Protein AF-A0A914YIJ6-F1 (afdb_monomer)

Organism: NCBI:txid310955

pLDDT: mean 75.47, std 21.7, range [27.41, 96.5]

Structure (mmCIF, N/CA/C/O backbone):
data_AF-A0A914YIJ6-F1
#
_entry.id   AF-A0A914YIJ6-F1
#
loop_
_atom_site.group_PDB
_atom_site.id
_atom_site.type_symbol
_atom_site.label_atom_id
_atom_site.label_alt_id
_atom_site.label_comp_id
_atom_site.label_asym_id
_atom_sit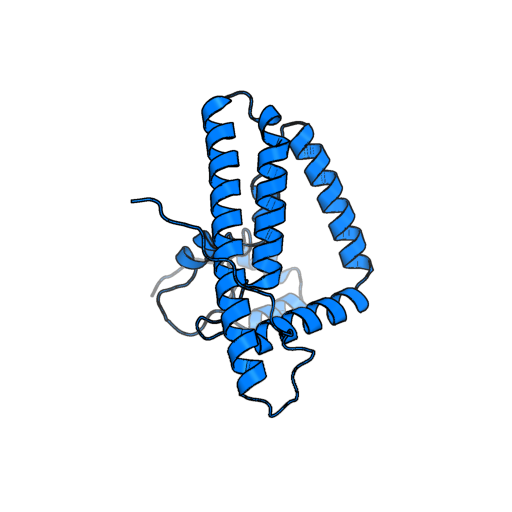e.label_entity_id
_atom_site.label_seq_id
_atom_site.pdbx_PDB_ins_code
_atom_site.Cartn_x
_atom_site.Cartn_y
_atom_site.Cartn_z
_atom_site.occupancy
_atom_site.B_iso_or_equiv
_atom_site.auth_seq_id
_atom_site.auth_comp_id
_atom_site.auth_asym_id
_atom_site.auth_atom_id
_atom_site.pdbx_PDB_model_num
ATOM 1 N N . MET A 1 1 ? -17.083 19.076 -25.280 1.00 79.69 1 MET A N 1
ATOM 2 C CA . MET A 1 1 ? -16.339 18.062 -26.063 1.00 79.69 1 MET A CA 1
ATOM 3 C C . MET A 1 1 ? -16.182 16.815 -25.207 1.00 79.69 1 MET A C 1
ATOM 5 O O . MET A 1 1 ? -15.961 16.987 -24.013 1.00 79.69 1 MET A O 1
ATOM 9 N N . PRO A 1 2 ? -16.332 15.601 -25.761 1.00 92.50 2 PRO A N 1
ATOM 10 C CA . PRO A 1 2 ? -16.087 14.372 -25.010 1.00 92.50 2 PRO A CA 1
ATOM 11 C C . PRO A 1 2 ? -14.588 14.207 -24.715 1.00 92.50 2 PRO A C 1
ATOM 13 O O . PRO A 1 2 ? -13.756 14.520 -25.565 1.00 92.50 2 PRO A O 1
ATOM 16 N N . TYR A 1 3 ? -14.254 13.714 -23.522 1.00 93.56 3 TYR A N 1
ATOM 17 C CA . TYR A 1 3 ? -12.902 13.299 -23.135 1.00 93.56 3 TYR A CA 1
ATOM 18 C C . TYR A 1 3 ? -12.900 11.793 -22.845 1.00 93.56 3 TYR A C 1
ATOM 20 O O . TYR A 1 3 ? -13.923 11.236 -22.448 1.00 93.56 3 TYR A O 1
ATOM 28 N N . TYR A 1 4 ? -11.762 11.130 -23.065 1.00 96.50 4 TYR A N 1
ATOM 29 C CA . TYR A 1 4 ? -11.619 9.680 -22.915 1.00 96.50 4 TYR A CA 1
ATOM 30 C C . TYR A 1 4 ? -10.521 9.336 -21.915 1.00 96.50 4 TYR A C 1
ATOM 32 O O . TYR A 1 4 ? -9.503 10.022 -21.835 1.00 96.50 4 TYR A O 1
ATOM 40 N N . GLN A 1 5 ? -10.709 8.230 -21.196 1.00 95.69 5 GLN A N 1
ATOM 41 C CA . GLN A 1 5 ? -9.694 7.702 -20.294 1.00 95.69 5 GLN A CA 1
ATOM 42 C C . GLN A 1 5 ? -8.534 7.090 -21.086 1.00 95.69 5 GLN A C 1
ATOM 44 O O . GLN A 1 5 ? -8.742 6.240 -21.958 1.00 95.69 5 GLN A O 1
ATOM 49 N N . ARG A 1 6 ? -7.302 7.484 -20.750 1.00 95.00 6 ARG A N 1
ATOM 50 C CA . ARG A 1 6 ? -6.089 6.897 -21.329 1.00 95.00 6 ARG A CA 1
ATOM 51 C C . ARG A 1 6 ? -5.950 5.437 -20.891 1.00 95.00 6 ARG A C 1
ATOM 53 O O . ARG A 1 6 ? -6.074 5.129 -19.710 1.00 95.00 6 ARG A O 1
ATOM 60 N N . ARG A 1 7 ? -5.657 4.548 -21.843 1.00 95.44 7 ARG A N 1
ATOM 61 C CA . ARG A 1 7 ? -5.354 3.132 -21.596 1.00 95.44 7 ARG A CA 1
ATOM 62 C C . ARG A 1 7 ? -3.880 2.886 -21.886 1.00 95.44 7 ARG A C 1
ATOM 64 O O . ARG A 1 7 ? -3.426 3.173 -22.990 1.00 95.44 7 ARG A O 1
ATOM 71 N N . LEU A 1 8 ? -3.150 2.401 -20.890 1.00 94.88 8 LEU A N 1
ATOM 72 C CA . LEU A 1 8 ? -1.743 2.028 -21.009 1.00 94.88 8 LEU A CA 1
ATOM 73 C C . LEU A 1 8 ? -1.645 0.503 -21.004 1.00 94.88 8 LEU A C 1
ATOM 75 O O . LEU A 1 8 ? -2.323 -0.159 -20.220 1.00 94.88 8 LEU A O 1
ATOM 79 N N . THR A 1 9 ? -0.843 -0.049 -21.907 1.00 95.12 9 THR A N 1
ATOM 80 C CA . THR A 1 9 ? -0.527 -1.479 -21.926 1.00 95.12 9 THR A CA 1
ATOM 81 C C . THR A 1 9 ? 0.528 -1.797 -20.873 1.00 95.12 9 THR A C 1
ATOM 83 O O . THR A 1 9 ? 1.290 -0.920 -20.472 1.00 95.12 9 THR A O 1
ATOM 86 N N . ARG A 1 10 ? 0.569 -3.054 -20.425 1.00 94.81 10 ARG A N 1
ATOM 87 C CA . ARG A 1 10 ? 1.607 -3.529 -19.507 1.00 94.81 10 ARG A CA 1
ATOM 88 C C . ARG A 1 10 ? 2.948 -3.652 -20.237 1.00 94.81 10 ARG A C 1
ATOM 90 O O . ARG A 1 10 ? 2.980 -4.055 -21.399 1.00 94.81 10 ARG A O 1
ATOM 97 N N . VAL A 1 11 ? 4.011 -3.292 -19.536 1.00 94.94 11 VAL A N 1
ATOM 98 C CA . VAL A 1 11 ? 5.426 -3.411 -19.907 1.00 94.94 11 VAL A CA 1
ATOM 99 C C . VAL A 1 11 ? 6.001 -4.627 -19.159 1.00 94.94 11 VAL A C 1
ATOM 101 O O . VAL A 1 11 ? 5.438 -5.014 -18.129 1.00 94.94 11 VAL A O 1
ATOM 104 N N . PRO A 1 12 ? 7.071 -5.278 -19.656 1.00 94.31 12 PRO A N 1
ATOM 105 C CA . PRO A 1 12 ? 7.821 -6.253 -18.864 1.00 94.31 12 PRO A CA 1
ATOM 106 C C . PRO A 1 12 ? 8.241 -5.695 -17.495 1.00 94.31 12 PRO A C 1
ATOM 108 O O . PRO A 1 12 ? 8.612 -4.529 -17.353 1.00 94.31 12 PRO A O 1
ATOM 111 N N . GLU A 1 13 ? 8.185 -6.552 -16.480 1.00 92.69 13 GLU A N 1
ATOM 112 C CA . GLU A 1 13 ? 8.603 -6.216 -15.122 1.00 92.69 13 GLU A CA 1
ATOM 113 C C . GLU A 1 13 ? 10.134 -6.258 -14.964 1.00 92.69 13 GLU A C 1
ATOM 115 O O . GLU A 1 13 ? 10.886 -6.735 -15.818 1.00 92.69 13 GLU A O 1
ATOM 120 N N . ILE A 1 14 ? 10.610 -5.746 -13.827 1.00 94.00 14 ILE A N 1
ATOM 121 C CA . ILE A 1 14 ? 12.038 -5.586 -13.526 1.00 94.00 14 ILE A CA 1
ATOM 122 C C . ILE A 1 14 ? 12.823 -6.905 -13.480 1.00 94.00 14 ILE A C 1
ATOM 124 O O . ILE A 1 14 ? 14.038 -6.913 -13.673 1.00 94.00 14 ILE A O 1
ATOM 128 N N . ASP A 1 15 ? 12.144 -8.012 -13.197 1.00 92.69 15 ASP A N 1
ATOM 129 C CA . ASP A 1 15 ? 12.704 -9.357 -13.109 1.00 92.69 15 ASP A CA 1
ATOM 130 C C . ASP A 1 15 ? 13.004 -9.968 -14.487 1.00 92.69 15 ASP A C 1
ATOM 132 O O . ASP A 1 15 ? 13.883 -10.822 -14.598 1.00 92.69 15 ASP A O 1
ATOM 136 N N . GLN A 1 16 ? 12.309 -9.506 -15.527 1.00 93.88 16 GLN A N 1
ATOM 137 C CA . GLN A 1 16 ? 12.478 -9.939 -16.916 1.00 93.88 16 GLN A CA 1
ATOM 138 C C . GLN A 1 16 ? 13.515 -9.094 -17.668 1.00 93.88 16 GLN A C 1
ATOM 140 O O . GLN A 1 16 ? 14.060 -9.544 -18.677 1.00 93.88 16 GLN A O 1
ATOM 145 N N . CYS A 1 17 ? 13.808 -7.885 -17.184 1.00 94.00 17 CYS A N 1
ATOM 146 C CA . CYS A 1 17 ? 14.788 -6.995 -17.799 1.00 94.00 17 CYS A CA 1
ATOM 147 C C . CYS A 1 17 ? 16.231 -7.510 -17.650 1.00 94.00 17 CYS A C 1
ATOM 149 O O . CYS A 1 17 ? 16.658 -7.971 -16.588 1.00 94.00 17 CYS A O 1
ATOM 151 N N . GLY A 1 18 ? 17.036 -7.348 -18.705 1.00 93.19 18 GLY A N 1
ATOM 152 C CA . GLY A 1 18 ? 18.476 -7.608 -18.649 1.00 93.19 18 GLY A CA 1
ATOM 153 C C . GLY A 1 18 ? 19.222 -6.564 -17.808 1.00 93.19 18 GLY A C 1
ATOM 154 O O . GLY A 1 18 ? 18.893 -5.386 -17.872 1.00 93.19 18 GLY A O 1
ATOM 155 N N . VAL A 1 19 ? 20.277 -6.979 -17.087 1.00 90.75 19 VAL A N 1
ATOM 156 C CA . VAL A 1 19 ? 21.037 -6.160 -16.100 1.00 90.75 19 VAL A CA 1
ATOM 157 C C . VAL A 1 19 ? 21.480 -4.781 -16.618 1.00 90.75 19 VAL A C 1
ATOM 159 O O . VAL A 1 19 ? 21.554 -3.816 -15.855 1.00 90.75 19 VAL A O 1
ATOM 162 N N . ASN A 1 20 ? 21.753 -4.680 -17.921 1.00 91.94 20 ASN A N 1
ATOM 163 C CA . ASN A 1 20 ? 22.282 -3.477 -18.568 1.00 91.94 20 ASN A CA 1
ATOM 164 C C . ASN A 1 20 ? 21.281 -2.790 -19.519 1.00 91.94 20 ASN A C 1
ATOM 166 O O . ASN A 1 20 ? 21.642 -1.803 -20.158 1.00 91.94 20 ASN A O 1
ATOM 170 N N . ASP A 1 21 ? 20.048 -3.290 -19.641 1.00 95.25 21 ASP A N 1
ATOM 171 C CA . ASP A 1 21 ? 19.048 -2.740 -20.561 1.00 95.25 21 ASP A CA 1
ATOM 172 C C . ASP A 1 21 ? 18.322 -1.532 -19.952 1.00 95.25 21 ASP A C 1
ATOM 174 O O . ASP A 1 21 ? 17.289 -1.653 -19.293 1.00 95.25 21 ASP A O 1
ATOM 178 N N . GLN A 1 22 ? 18.882 -0.342 -20.174 1.00 93.38 22 GLN A N 1
ATOM 179 C CA . GLN A 1 22 ? 18.343 0.914 -19.644 1.00 93.38 22 GLN A CA 1
ATOM 180 C C . GLN A 1 22 ? 16.938 1.250 -20.158 1.00 93.38 22 GLN A C 1
ATOM 182 O O . GLN A 1 22 ? 16.187 1.898 -19.430 1.00 93.38 22 GLN A O 1
ATOM 187 N N . ALA A 1 23 ? 16.568 0.812 -21.365 1.00 95.06 23 ALA A N 1
ATOM 188 C CA . ALA A 1 23 ? 15.242 1.081 -21.913 1.00 95.06 23 ALA A CA 1
ATOM 189 C C . ALA A 1 23 ? 14.179 0.282 -21.149 1.00 95.06 23 ALA A C 1
ATOM 191 O O . ALA A 1 23 ? 13.230 0.870 -20.632 1.00 95.06 23 ALA A O 1
ATOM 192 N N . CYS A 1 24 ? 14.408 -1.023 -20.966 1.00 94.94 24 CYS A N 1
ATOM 193 C CA . CYS A 1 24 ? 13.533 -1.878 -20.158 1.00 94.94 24 CYS A CA 1
ATOM 194 C C . CYS A 1 24 ? 13.415 -1.353 -18.719 1.00 94.94 24 CYS A C 1
ATOM 196 O O . CYS A 1 24 ? 12.317 -1.261 -18.170 1.00 94.94 24 CYS A O 1
ATOM 198 N N . TYR A 1 25 ? 14.533 -0.915 -18.123 1.00 95.12 25 TYR A N 1
ATOM 199 C CA . TYR A 1 25 ? 14.520 -0.315 -16.787 1.00 95.12 25 TYR A CA 1
ATOM 200 C C . TYR A 1 25 ? 13.672 0.945 -16.692 1.00 95.12 25 TYR A C 1
ATOM 202 O O . TYR A 1 25 ? 12.948 1.116 -15.712 1.00 95.12 25 TYR A O 1
ATOM 210 N N . PHE A 1 26 ? 13.782 1.831 -17.677 1.00 95.12 26 PHE A N 1
ATOM 211 C CA . PHE A 1 26 ? 13.033 3.077 -17.690 1.00 95.12 26 PHE A CA 1
ATOM 212 C C . PHE A 1 26 ? 11.528 2.814 -17.789 1.00 95.12 26 PHE A C 1
ATOM 214 O O . PHE A 1 26 ? 10.763 3.328 -16.975 1.00 95.12 26 PHE A O 1
ATOM 221 N N . GLU A 1 27 ? 11.105 1.963 -18.724 1.00 95.75 27 GLU A N 1
ATOM 222 C CA . GLU A 1 27 ? 9.688 1.647 -18.916 1.00 95.75 27 GLU A CA 1
ATOM 223 C C . GLU A 1 27 ? 9.088 0.932 -17.693 1.00 95.75 27 GLU A C 1
ATOM 225 O O . GLU A 1 27 ? 7.994 1.288 -17.248 1.00 95.75 27 GLU A O 1
ATOM 230 N N . ALA A 1 28 ? 9.826 -0.009 -17.091 1.00 96.31 28 ALA A N 1
ATOM 231 C CA . ALA A 1 28 ? 9.411 -0.678 -15.860 1.00 96.31 28 ALA A CA 1
ATOM 232 C C . ALA A 1 28 ? 9.276 0.311 -14.686 1.00 96.31 28 ALA A C 1
ATOM 234 O O . ALA A 1 28 ? 8.339 0.202 -13.892 1.00 96.31 28 ALA A O 1
ATOM 235 N N . ASN A 1 29 ? 10.175 1.300 -14.583 1.00 94.38 29 ASN A N 1
ATOM 236 C CA . ASN A 1 29 ? 10.101 2.333 -13.545 1.00 94.38 29 ASN A CA 1
ATOM 237 C C . ASN A 1 29 ? 8.902 3.257 -13.722 1.00 94.38 29 ASN A C 1
ATOM 239 O O . ASN A 1 29 ? 8.203 3.555 -12.753 1.00 94.38 29 ASN A O 1
ATOM 243 N N . GLU A 1 30 ? 8.604 3.657 -14.953 1.00 94.75 30 GLU A N 1
ATOM 244 C CA . GLU A 1 30 ? 7.416 4.457 -15.237 1.00 94.75 30 GLU A CA 1
ATOM 245 C C . GLU A 1 30 ? 6.125 3.681 -14.953 1.00 94.75 30 GLU A C 1
ATOM 247 O O . GLU A 1 30 ? 5.206 4.228 -14.338 1.00 94.75 30 GLU A O 1
ATOM 252 N N . GLN A 1 31 ? 6.063 2.390 -15.298 1.00 95.56 31 GLN A N 1
ATOM 253 C CA . GLN A 1 31 ? 4.918 1.560 -14.930 1.00 95.56 31 GLN A CA 1
ATOM 254 C C . GLN A 1 31 ? 4.761 1.460 -13.405 1.00 95.56 31 GLN A C 1
ATOM 256 O O . GLN A 1 31 ? 3.662 1.670 -12.895 1.00 95.56 31 GLN A O 1
ATOM 261 N N . TYR A 1 32 ? 5.844 1.205 -12.672 1.00 92.75 32 TYR A N 1
ATOM 262 C CA . TYR A 1 32 ? 5.827 1.152 -11.208 1.00 92.75 32 TYR A CA 1
ATOM 263 C C . TYR A 1 32 ? 5.332 2.462 -10.577 1.00 92.75 32 TYR A C 1
ATOM 265 O O . TYR A 1 32 ? 4.513 2.432 -9.658 1.00 92.75 32 TYR A O 1
ATOM 273 N N . ARG A 1 33 ? 5.778 3.621 -11.080 1.00 91.94 33 ARG A N 1
ATOM 274 C CA . ARG A 1 33 ? 5.319 4.936 -10.597 1.00 91.94 33 ARG A CA 1
ATOM 275 C C . ARG A 1 33 ? 3.816 5.107 -10.784 1.00 91.94 33 ARG A C 1
ATOM 277 O O . ARG A 1 33 ? 3.135 5.578 -9.873 1.00 91.94 33 ARG A O 1
ATOM 284 N N . LEU A 1 34 ? 3.296 4.702 -11.940 1.00 93.69 34 LEU A N 1
ATOM 285 C CA . LEU A 1 34 ? 1.865 4.748 -12.230 1.00 93.69 34 LEU A CA 1
ATOM 286 C C . LEU A 1 34 ? 1.073 3.778 -11.351 1.00 93.69 34 LEU A C 1
ATOM 288 O O . LEU A 1 34 ? 0.058 4.176 -10.786 1.00 93.69 34 LEU A O 1
ATOM 292 N N . ASP A 1 35 ? 1.545 2.544 -11.186 1.00 93.94 35 ASP A N 1
ATOM 293 C CA . ASP A 1 35 ? 0.885 1.543 -10.345 1.00 93.94 35 ASP A CA 1
ATOM 294 C C . ASP A 1 35 ? 0.868 1.982 -8.868 1.00 93.94 35 ASP A C 1
ATOM 296 O O . ASP A 1 35 ? -0.164 1.874 -8.209 1.00 93.94 35 ASP A O 1
ATOM 300 N N . LYS A 1 36 ? 1.946 2.602 -8.368 1.00 90.81 36 LYS A N 1
ATOM 301 C CA . LYS A 1 36 ? 1.991 3.196 -7.020 1.00 90.81 36 LYS A CA 1
ATOM 302 C C . LYS A 1 36 ? 0.968 4.323 -6.843 1.00 90.81 36 LYS A C 1
ATOM 304 O O . LYS A 1 36 ? 0.323 4.408 -5.798 1.00 90.81 36 LYS A O 1
ATOM 309 N N . LEU A 1 37 ? 0.802 5.185 -7.850 1.00 90.81 37 LEU A N 1
ATOM 310 C CA . LEU A 1 37 ? -0.222 6.237 -7.836 1.00 90.81 37 LEU A CA 1
ATOM 311 C C . LEU A 1 37 ? -1.636 5.646 -7.844 1.00 90.81 37 LEU A C 1
ATOM 313 O O . LEU A 1 37 ? -2.504 6.118 -7.111 1.00 90.81 37 LEU A O 1
ATOM 317 N N . VAL A 1 38 ? -1.873 4.606 -8.643 1.00 94.88 38 VAL A N 1
ATOM 318 C CA . VAL A 1 38 ? -3.165 3.909 -8.687 1.00 94.88 38 VAL A CA 1
ATOM 319 C C . VAL A 1 38 ? -3.472 3.258 -7.339 1.00 94.88 38 VAL A C 1
ATOM 321 O O . VAL A 1 38 ? -4.558 3.483 -6.810 1.00 94.88 38 VAL A O 1
ATOM 324 N N . ASP A 1 39 ? -2.516 2.541 -6.744 1.00 93.06 39 ASP A N 1
ATOM 325 C CA . ASP A 1 39 ? -2.660 1.917 -5.422 1.00 93.06 39 ASP A CA 1
ATOM 326 C C . ASP A 1 39 ? -3.000 2.963 -4.342 1.00 93.06 39 ASP A C 1
ATOM 328 O O . ASP A 1 39 ? -3.881 2.740 -3.511 1.00 93.06 39 ASP A O 1
ATOM 332 N N . TYR A 1 40 ? -2.375 4.144 -4.389 1.00 89.19 40 TYR A N 1
ATOM 333 C CA . TYR A 1 40 ? -2.709 5.254 -3.492 1.00 89.19 40 TYR A CA 1
ATOM 334 C C . TYR A 1 40 ? -4.163 5.734 -3.656 1.00 89.19 40 TYR A C 1
ATOM 336 O O . TYR A 1 40 ? -4.866 5.967 -2.671 1.00 89.19 40 TYR A O 1
ATOM 344 N N . HIS A 1 41 ? -4.660 5.848 -4.890 1.00 94.19 41 HIS A N 1
ATOM 345 C CA . HIS A 1 41 ? -6.054 6.226 -5.135 1.00 94.19 41 HIS A CA 1
ATOM 346 C C . HIS A 1 41 ? -7.056 5.129 -4.749 1.00 94.19 41 HIS A C 1
ATOM 348 O O . HIS A 1 41 ? -8.170 5.448 -4.317 1.00 94.19 41 HIS A O 1
ATOM 354 N N . VAL A 1 42 ? -6.671 3.855 -4.853 1.00 93.56 42 VAL A N 1
ATOM 355 C CA . VAL A 1 42 ? -7.462 2.732 -4.331 1.00 93.56 42 VAL A CA 1
ATOM 356 C C . VAL A 1 42 ? -7.611 2.862 -2.816 1.00 93.56 42 VAL A C 1
ATOM 358 O O . VAL A 1 42 ? -8.739 2.824 -2.325 1.00 93.56 42 VAL A O 1
ATOM 361 N N . LEU A 1 43 ? -6.519 3.123 -2.089 1.00 87.50 43 LEU A N 1
ATOM 362 C CA . LEU A 1 43 ? -6.572 3.363 -0.643 1.00 87.50 43 LEU A CA 1
ATOM 363 C C . LEU A 1 43 ? -7.472 4.537 -0.274 1.00 87.50 43 LEU A C 1
ATOM 365 O O . LEU A 1 43 ? -8.325 4.400 0.597 1.00 87.50 43 LEU A O 1
ATOM 369 N N . ASN A 1 44 ? -7.330 5.675 -0.958 1.00 87.94 44 ASN A N 1
ATOM 370 C CA . ASN A 1 44 ? -8.183 6.835 -0.699 1.00 87.94 44 ASN A CA 1
ATOM 371 C C . ASN A 1 44 ? -9.666 6.502 -0.914 1.00 87.94 44 ASN A C 1
ATOM 373 O O . ASN A 1 44 ? -10.510 6.911 -0.123 1.00 87.94 44 ASN A O 1
ATOM 377 N N . THR A 1 45 ? -9.985 5.707 -1.938 1.00 95.12 45 THR A N 1
ATOM 378 C CA . THR A 1 45 ? -11.363 5.270 -2.195 1.00 95.12 45 THR A CA 1
ATOM 379 C C . THR A 1 45 ? -11.895 4.378 -1.070 1.00 95.12 45 THR A C 1
ATOM 381 O O . THR A 1 45 ? -13.047 4.528 -0.665 1.00 95.12 45 THR A O 1
ATOM 384 N N . LEU A 1 46 ? -11.083 3.451 -0.552 1.00 90.75 46 LEU A N 1
ATOM 385 C CA . LEU A 1 46 ? -11.464 2.583 0.569 1.00 90.75 46 LEU A CA 1
ATOM 386 C C . LEU A 1 46 ? -11.616 3.370 1.873 1.00 90.75 46 LEU A C 1
ATOM 388 O O . LEU A 1 46 ? -12.592 3.172 2.592 1.00 90.75 46 LEU A O 1
ATOM 392 N N . ARG A 1 47 ? -10.726 4.331 2.122 1.00 87.56 47 ARG A N 1
ATOM 393 C CA . ARG A 1 47 ? -10.825 5.261 3.248 1.00 87.56 47 ARG A CA 1
ATOM 394 C C . ARG A 1 47 ? -12.104 6.094 3.194 1.00 87.56 47 ARG A C 1
ATOM 396 O O . ARG A 1 47 ? -12.818 6.187 4.183 1.00 87.56 47 ARG A O 1
ATOM 403 N N . GLU A 1 48 ? -12.458 6.645 2.035 1.00 90.88 48 GLU A N 1
ATOM 404 C CA . GLU A 1 48 ? -13.729 7.362 1.892 1.00 90.88 48 GLU A CA 1
ATOM 405 C C . GLU A 1 48 ? -14.938 6.452 2.152 1.00 90.88 48 GLU A C 1
ATOM 407 O O . GLU A 1 48 ? -15.947 6.898 2.699 1.00 90.88 48 GLU A O 1
ATOM 412 N N . ARG A 1 49 ? -14.871 5.174 1.760 1.00 92.06 49 ARG A N 1
ATOM 413 C CA . ARG A 1 49 ? -15.944 4.205 2.025 1.00 92.06 49 ARG A CA 1
ATOM 414 C C . ARG A 1 49 ? -16.084 3.912 3.515 1.00 92.06 49 ARG A C 1
ATOM 416 O O . ARG A 1 49 ? -17.213 3.921 4.010 1.00 92.06 49 ARG A O 1
ATOM 423 N N . SER A 1 50 ? -14.976 3.687 4.219 1.00 88.19 50 SER A N 1
ATOM 424 C CA . SER A 1 50 ? -14.997 3.437 5.661 1.00 88.19 50 SER A CA 1
ATOM 425 C C . SER A 1 50 ? -15.482 4.670 6.431 1.00 88.19 50 SER A C 1
ATOM 427 O O . SER A 1 50 ? -16.403 4.559 7.240 1.00 88.19 50 SER A O 1
ATOM 429 N N . GLU A 1 51 ? -14.987 5.865 6.093 1.00 87.56 51 GLU A N 1
ATOM 430 C CA . GLU A 1 51 ? -15.424 7.138 6.683 1.00 87.56 51 GLU A CA 1
ATOM 431 C C . GLU A 1 51 ? -16.927 7.385 6.464 1.00 87.56 51 GLU A C 1
ATOM 433 O O . GLU A 1 51 ? -17.650 7.704 7.413 1.00 87.56 51 GLU A O 1
ATOM 438 N N . ARG A 1 52 ? -17.440 7.167 5.243 1.00 93.62 52 ARG A N 1
ATOM 439 C CA . ARG A 1 52 ? -18.882 7.287 4.945 1.00 93.62 52 ARG A CA 1
ATOM 440 C C . ARG A 1 52 ? -19.717 6.284 5.736 1.00 93.62 52 ARG A C 1
ATOM 442 O O . ARG A 1 52 ? -20.798 6.639 6.206 1.00 93.62 52 ARG A O 1
ATOM 449 N N . CYS A 1 53 ? -19.234 5.053 5.897 1.00 89.00 53 CYS A N 1
ATOM 450 C CA . CYS A 1 53 ? -19.930 4.035 6.679 1.00 89.00 53 CYS A CA 1
ATOM 451 C C . CYS A 1 53 ? -20.044 4.450 8.152 1.00 89.00 53 CYS A C 1
ATOM 453 O O . CYS A 1 53 ? -21.143 4.445 8.716 1.00 89.00 53 CYS A O 1
ATOM 455 N N . ILE A 1 54 ? -18.929 4.888 8.748 1.00 86.38 54 ILE A N 1
ATOM 456 C CA . ILE A 1 54 ? -18.871 5.379 10.132 1.00 86.38 54 ILE A CA 1
ATOM 457 C C . ILE A 1 54 ? -19.820 6.568 10.311 1.00 86.38 54 ILE A C 1
ATOM 459 O O . ILE A 1 54 ? -20.615 6.594 11.253 1.00 86.38 54 ILE A O 1
ATOM 463 N N . GLN A 1 55 ? -19.795 7.527 9.383 1.00 88.69 55 GLN A N 1
ATOM 464 C CA . GLN A 1 55 ? -20.640 8.717 9.446 1.00 88.69 55 GLN A CA 1
ATOM 465 C C . GLN A 1 55 ? -22.137 8.391 9.348 1.00 88.69 55 GLN A C 1
ATOM 467 O O . GLN A 1 55 ? -22.943 9.034 10.022 1.00 88.69 55 GLN A O 1
ATOM 472 N N . TYR A 1 56 ? -22.514 7.409 8.524 1.00 93.50 56 TYR A N 1
ATOM 473 C CA . TYR A 1 56 ? -23.908 7.007 8.339 1.00 93.50 56 TYR A CA 1
ATOM 474 C C . TYR A 1 56 ? -24.449 6.203 9.528 1.00 93.50 56 TYR A C 1
ATOM 476 O O . TYR A 1 56 ? -25.589 6.407 9.947 1.00 93.50 56 TYR A O 1
ATOM 484 N N . HIS A 1 57 ? -23.647 5.293 10.088 1.00 86.12 57 HIS A N 1
ATOM 485 C CA . HIS A 1 57 ? -24.104 4.383 11.138 1.00 86.12 57 HIS A CA 1
ATOM 486 C C . HIS A 1 57 ? -23.878 4.881 12.571 1.00 86.12 57 HIS A C 1
ATOM 488 O O . HIS A 1 57 ? -24.610 4.423 13.450 1.00 86.12 57 HIS A O 1
ATOM 494 N N . GLN A 1 58 ? -22.938 5.808 12.799 1.00 79.69 58 GLN A N 1
ATOM 495 C CA . GLN A 1 58 ? -22.593 6.474 14.070 1.00 79.69 58 GLN A CA 1
ATOM 496 C C . GLN A 1 58 ? -22.511 5.544 15.292 1.00 79.69 58 GLN A C 1
ATOM 498 O O . GLN A 1 58 ? -21.427 5.149 15.700 1.00 79.69 58 GLN A O 1
ATOM 503 N N . LEU A 1 59 ? -23.658 5.197 15.882 1.00 77.56 59 LEU A N 1
ATOM 504 C CA . LEU A 1 59 ? -23.781 4.342 17.065 1.00 77.56 59 LEU A CA 1
ATOM 505 C C . LEU A 1 59 ? -23.693 2.839 16.740 1.00 77.56 59 LEU A C 1
ATOM 507 O O . LEU A 1 59 ? -23.331 2.046 17.601 1.00 77.56 59 LEU A O 1
ATOM 511 N N . ASN A 1 60 ? -24.021 2.431 15.510 1.00 83.19 60 ASN A N 1
ATOM 512 C CA . ASN A 1 60 ? -24.082 1.026 15.087 1.00 83.19 60 ASN A CA 1
ATOM 513 C C . ASN A 1 60 ? -22.887 0.642 14.204 1.00 83.19 60 ASN A C 1
ATOM 515 O O . ASN A 1 60 ? -23.064 0.228 13.056 1.00 83.19 60 ASN A O 1
ATOM 519 N N . LEU A 1 61 ? -21.671 0.787 14.735 1.00 78.00 61 LEU A N 1
ATOM 520 C CA . LEU A 1 61 ? -20.437 0.590 13.968 1.00 78.00 61 LEU A CA 1
ATOM 521 C C . LEU A 1 61 ? -20.254 -0.844 13.459 1.00 78.00 61 LEU A C 1
ATOM 523 O O . LEU A 1 61 ? -19.639 -1.014 12.418 1.00 78.00 61 LEU A O 1
ATOM 527 N N . PHE A 1 62 ? -20.838 -1.860 14.107 1.00 82.31 62 PHE A N 1
ATOM 528 C CA . PHE A 1 62 ? -20.717 -3.273 13.699 1.00 82.31 62 PHE A CA 1
ATOM 529 C C . PHE A 1 62 ? -21.100 -3.528 12.229 1.00 82.31 62 PHE A C 1
ATOM 531 O O . PHE A 1 62 ? -20.603 -4.457 11.602 1.00 82.31 62 PHE A O 1
ATOM 538 N N . LYS A 1 63 ? -21.961 -2.680 11.651 1.00 86.69 63 LYS A N 1
ATOM 539 C CA . LYS A 1 63 ? -22.354 -2.748 10.235 1.00 86.69 63 LYS A CA 1
ATOM 540 C C . LYS A 1 63 ? -21.226 -2.362 9.274 1.00 86.69 63 LYS A C 1
ATOM 542 O O . LYS A 1 63 ? -21.298 -2.702 8.102 1.00 86.69 63 LYS A O 1
ATOM 547 N N . CYS A 1 64 ? -20.204 -1.667 9.767 1.00 87.06 64 CYS A N 1
ATOM 548 C CA . CYS A 1 64 ? -19.039 -1.218 9.012 1.00 87.06 64 CYS A CA 1
ATOM 549 C C . CYS A 1 64 ? -17.853 -2.182 9.075 1.00 87.06 64 CYS A C 1
ATOM 551 O O . CYS A 1 64 ? -16.790 -1.823 8.582 1.00 87.06 64 CYS A O 1
ATOM 553 N N . ALA A 1 65 ? -18.017 -3.377 9.652 1.00 88.00 65 ALA A N 1
ATOM 554 C CA . ALA A 1 65 ? -16.939 -4.357 9.778 1.00 88.00 65 ALA A CA 1
ATOM 555 C C . ALA A 1 65 ? -16.252 -4.643 8.430 1.00 88.00 65 ALA A C 1
ATOM 557 O O . ALA A 1 65 ? -15.050 -4.456 8.319 1.00 88.00 65 ALA A O 1
ATOM 558 N N . GLU A 1 66 ? -17.017 -4.960 7.382 1.00 89.75 66 GLU A N 1
ATOM 559 C CA . GLU A 1 66 ? -16.480 -5.254 6.042 1.00 89.75 66 GLU A CA 1
ATOM 560 C C . GLU A 1 66 ? -15.691 -4.074 5.448 1.00 89.75 66 GLU A C 1
ATOM 562 O O . GLU A 1 66 ? -14.574 -4.240 4.971 1.00 89.75 66 GLU A O 1
ATOM 567 N N . ALA A 1 67 ? -16.231 -2.855 5.546 1.00 89.69 67 ALA A N 1
ATOM 568 C CA . ALA A 1 67 ? -15.557 -1.662 5.031 1.00 89.69 67 ALA A CA 1
ATOM 569 C C . ALA A 1 67 ? -14.260 -1.336 5.793 1.00 89.69 67 ALA A C 1
ATOM 571 O O . ALA A 1 67 ? -13.345 -0.746 5.218 1.00 89.69 67 ALA A O 1
ATOM 572 N N . MET A 1 68 ? -14.191 -1.684 7.080 1.00 86.81 68 MET A N 1
ATOM 573 C CA . MET A 1 68 ? -12.977 -1.548 7.883 1.00 86.81 68 MET A CA 1
ATOM 574 C C . MET A 1 68 ? -11.963 -2.641 7.541 1.00 86.81 68 MET A C 1
ATOM 576 O O . MET A 1 68 ? -10.798 -2.317 7.339 1.00 86.81 68 MET A O 1
ATOM 580 N N . GLU A 1 69 ? -12.400 -3.893 7.388 1.00 88.25 69 GLU A N 1
ATOM 581 C CA . GLU A 1 69 ? -11.545 -5.013 6.969 1.00 88.2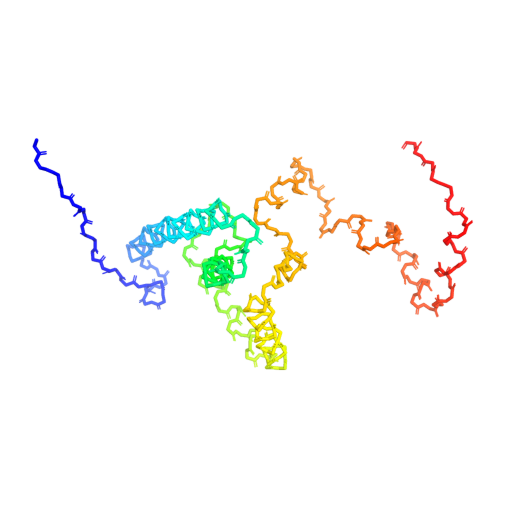5 69 GLU A CA 1
ATOM 582 C C . GLU A 1 69 ? -10.865 -4.737 5.622 1.00 88.25 69 GLU A C 1
ATOM 584 O O . GLU A 1 69 ? -9.644 -4.864 5.515 1.00 88.25 69 GLU A O 1
ATOM 589 N N . ASP A 1 70 ? -11.632 -4.298 4.617 1.00 90.31 70 ASP A N 1
ATOM 590 C CA . ASP A 1 70 ? -11.113 -3.949 3.288 1.00 90.31 70 ASP A CA 1
ATOM 591 C C . ASP A 1 70 ? -10.039 -2.856 3.363 1.00 90.31 70 ASP A C 1
ATOM 593 O O . ASP A 1 70 ? -9.025 -2.896 2.661 1.00 90.31 70 ASP A O 1
ATOM 597 N N . MET A 1 71 ? -10.283 -1.849 4.202 1.00 87.44 71 MET A N 1
ATOM 598 C CA . MET A 1 71 ? -9.405 -0.698 4.368 1.00 87.44 71 MET A CA 1
ATOM 599 C C . MET A 1 71 ? -8.093 -1.112 5.046 1.00 87.44 71 MET A C 1
ATOM 601 O O . MET A 1 71 ? -7.019 -0.837 4.511 1.00 87.44 71 MET A O 1
ATOM 605 N N . GLU A 1 72 ? -8.175 -1.869 6.137 1.00 84.00 72 GLU A N 1
ATOM 606 C CA . GLU A 1 72 ? -7.014 -2.373 6.874 1.00 84.00 72 GLU A CA 1
ATOM 607 C C . GLU A 1 72 ? -6.156 -3.337 6.042 1.00 84.00 72 GLU A C 1
ATOM 609 O O . GLU A 1 72 ? -4.924 -3.245 6.038 1.00 84.00 72 GLU A O 1
ATOM 614 N N . GLU A 1 73 ? -6.781 -4.258 5.301 1.00 87.25 73 GLU A N 1
ATOM 615 C CA . GLU A 1 73 ? -6.064 -5.191 4.430 1.00 87.25 73 GLU A CA 1
ATOM 616 C C . GLU A 1 73 ? -5.329 -4.449 3.308 1.00 87.25 73 GLU A C 1
ATOM 618 O O . GLU A 1 73 ? -4.152 -4.724 3.033 1.00 87.25 73 GLU A O 1
ATOM 623 N N . ALA A 1 74 ? -5.989 -3.469 2.689 1.00 88.12 74 ALA A N 1
ATOM 624 C CA . ALA A 1 74 ? -5.389 -2.677 1.628 1.00 88.12 74 ALA A CA 1
ATOM 625 C C . ALA A 1 74 ? -4.228 -1.814 2.143 1.00 88.12 74 ALA A C 1
ATOM 627 O O . ALA A 1 74 ? -3.174 -1.758 1.503 1.00 88.12 74 ALA A O 1
ATOM 628 N N . GLU A 1 75 ? -4.374 -1.174 3.303 1.00 85.75 75 GLU A N 1
ATOM 629 C CA . GLU A 1 75 ? -3.313 -0.375 3.921 1.00 85.75 75 GLU A CA 1
ATOM 630 C C . GLU A 1 75 ? -2.105 -1.223 4.311 1.00 85.75 75 GLU A C 1
ATOM 632 O O . GLU A 1 75 ? -0.964 -0.845 4.022 1.00 85.75 75 GLU A O 1
ATOM 637 N N . LEU A 1 76 ? -2.337 -2.401 4.897 1.00 83.38 76 LEU A N 1
ATOM 638 C CA . LEU A 1 76 ? -1.278 -3.359 5.181 1.00 83.38 76 LEU A CA 1
ATOM 639 C C . LEU A 1 76 ? -0.562 -3.773 3.888 1.00 83.38 76 LEU A C 1
ATOM 641 O O . LEU A 1 76 ? 0.670 -3.771 3.835 1.00 83.38 76 LEU A O 1
ATOM 645 N N . GLY A 1 77 ? -1.310 -4.097 2.832 1.00 86.56 77 GLY A N 1
ATOM 646 C CA . GLY A 1 77 ? -0.757 -4.444 1.523 1.00 86.56 77 GLY A CA 1
ATOM 647 C C . GLY A 1 77 ? 0.094 -3.319 0.930 1.00 86.56 77 GLY A C 1
ATOM 648 O O . GLY A 1 77 ? 1.200 -3.562 0.436 1.00 86.56 77 GLY A O 1
ATOM 649 N N . TYR A 1 78 ? -0.371 -2.076 1.038 1.00 87.56 78 TYR A N 1
ATOM 650 C CA . TYR A 1 78 ? 0.362 -0.895 0.591 1.00 87.56 78 TYR A CA 1
ATOM 651 C C . TYR A 1 78 ? 1.643 -0.671 1.400 1.00 87.56 78 TYR A C 1
ATOM 653 O O . TYR A 1 78 ? 2.700 -0.420 0.819 1.00 87.56 78 TYR A O 1
ATOM 661 N N . PHE A 1 79 ? 1.596 -0.818 2.726 1.00 87.38 79 PHE A N 1
ATOM 662 C CA . PHE A 1 79 ? 2.771 -0.690 3.588 1.00 87.38 79 PHE A CA 1
ATOM 663 C C . PHE A 1 79 ? 3.804 -1.797 3.324 1.00 87.38 79 PHE A C 1
ATOM 665 O O . PHE A 1 79 ? 5.007 -1.534 3.219 1.00 87.38 79 PHE A O 1
ATOM 672 N N . ILE A 1 80 ? 3.353 -3.037 3.123 1.00 86.94 80 ILE A N 1
ATOM 673 C CA . ILE A 1 80 ? 4.230 -4.154 2.751 1.00 86.94 80 ILE A CA 1
ATOM 674 C C . ILE A 1 80 ? 4.953 -3.858 1.435 1.00 86.94 80 ILE A C 1
ATOM 676 O O . ILE A 1 80 ? 6.154 -4.111 1.339 1.00 86.94 80 ILE A O 1
ATOM 680 N N . LYS A 1 81 ? 4.269 -3.285 0.441 1.00 87.69 81 LYS A N 1
ATOM 681 C CA . LYS A 1 81 ? 4.886 -2.910 -0.839 1.00 87.69 81 LYS A CA 1
ATOM 682 C C . LYS A 1 81 ? 5.812 -1.698 -0.693 1.00 87.69 81 LYS A C 1
ATOM 684 O O . LYS A 1 81 ? 7.017 -1.820 -0.889 1.00 87.69 81 LYS A O 1
ATOM 689 N N . TYR A 1 82 ? 5.286 -0.553 -0.266 1.00 86.75 82 TYR A N 1
ATOM 690 C CA . TYR A 1 82 ? 5.952 0.752 -0.389 1.00 86.75 82 TYR A CA 1
ATOM 691 C C . TYR A 1 82 ? 6.418 1.374 0.937 1.00 86.75 82 TYR A C 1
ATOM 693 O O . TYR A 1 82 ? 7.045 2.428 0.925 1.00 86.75 82 TYR A O 1
ATOM 701 N N . GLY A 1 83 ? 6.114 0.766 2.084 1.00 85.44 83 GLY A N 1
ATOM 702 C CA . GLY A 1 83 ? 6.515 1.279 3.399 1.00 85.44 83 GLY A CA 1
ATOM 703 C C . GLY A 1 83 ? 8.031 1.267 3.612 1.00 85.44 83 GLY A C 1
ATOM 704 O O . GLY A 1 83 ? 8.712 0.392 3.086 1.00 85.44 83 GLY A O 1
ATOM 705 N N . GLU A 1 84 ? 8.551 2.225 4.386 1.00 82.44 84 GLU A N 1
ATOM 706 C CA . GLU A 1 84 ? 9.983 2.323 4.764 1.00 82.44 84 GLU A CA 1
ATOM 707 C C . GLU A 1 84 ? 10.947 2.474 3.574 1.00 82.44 84 GLU A C 1
ATOM 709 O O . GLU A 1 84 ? 12.158 2.316 3.698 1.00 82.44 84 GLU A O 1
ATOM 714 N N . MET A 1 85 ? 10.393 2.820 2.413 1.00 77.50 85 MET A N 1
ATOM 715 C CA . MET A 1 85 ? 11.120 3.145 1.197 1.00 77.50 85 MET A CA 1
ATOM 716 C C . MET A 1 85 ? 11.461 4.639 1.199 1.00 77.50 85 MET A C 1
ATOM 718 O O . MET A 1 85 ? 10.624 5.469 1.559 1.00 77.50 85 MET A O 1
ATOM 722 N N . ASN A 1 86 ? 12.678 4.988 0.780 1.00 75.44 86 ASN A N 1
ATOM 723 C CA . ASN A 1 86 ? 13.099 6.382 0.638 1.00 75.44 86 ASN A CA 1
ATOM 724 C C . ASN A 1 86 ? 12.300 7.116 -0.468 1.00 75.44 86 ASN A C 1
ATOM 726 O O . ASN A 1 86 ? 11.641 6.492 -1.308 1.00 75.44 86 ASN A O 1
ATOM 730 N N . SER A 1 87 ? 12.366 8.448 -0.495 1.00 74.19 87 SER A N 1
ATOM 731 C CA . SER A 1 87 ? 11.722 9.284 -1.520 1.00 74.19 87 SER A CA 1
ATOM 732 C C . SER A 1 87 ? 12.211 8.969 -2.938 1.00 74.19 87 SER A C 1
ATOM 734 O O . SER A 1 87 ? 11.414 8.974 -3.872 1.00 74.19 87 SER A O 1
ATOM 736 N N . GLU A 1 88 ? 13.494 8.641 -3.086 1.00 77.94 88 GLU A N 1
ATOM 737 C CA . GLU A 1 88 ? 14.160 8.334 -4.361 1.00 77.94 88 GLU A CA 1
ATOM 738 C C . GLU A 1 88 ? 14.098 6.844 -4.736 1.00 77.94 88 GLU A C 1
ATOM 740 O O . GLU A 1 88 ? 15.001 6.324 -5.380 1.00 77.94 88 GLU A O 1
ATOM 745 N N . THR A 1 89 ? 13.066 6.119 -4.300 1.00 82.69 89 THR A N 1
ATOM 746 C CA . THR A 1 89 ? 13.024 4.664 -4.503 1.00 82.69 89 THR A CA 1
ATOM 747 C C . THR A 1 89 ? 12.595 4.248 -5.897 1.00 82.69 89 THR A C 1
ATOM 749 O O . THR A 1 89 ? 11.540 4.647 -6.399 1.00 82.69 89 THR A O 1
ATOM 752 N N . ASP A 1 90 ? 13.400 3.360 -6.471 1.00 87.06 90 ASP A N 1
ATOM 753 C CA . ASP A 1 90 ? 13.173 2.752 -7.774 1.00 87.06 90 ASP A CA 1
ATOM 754 C C . ASP A 1 90 ? 12.537 1.358 -7.643 1.00 87.06 90 ASP A C 1
ATOM 756 O O . ASP A 1 90 ? 12.514 0.735 -6.575 1.00 87.06 90 ASP A O 1
ATOM 760 N N . VAL A 1 91 ? 12.076 0.806 -8.771 1.00 92.38 91 VAL A N 1
ATOM 761 C CA . VAL A 1 91 ? 11.525 -0.567 -8.846 1.00 92.38 91 VAL A CA 1
ATOM 762 C C . VAL A 1 91 ? 12.490 -1.616 -8.303 1.00 92.38 91 VAL A C 1
ATOM 764 O O . VAL A 1 91 ? 12.071 -2.620 -7.729 1.00 92.38 91 VAL A O 1
ATOM 767 N N . ARG A 1 92 ? 13.798 -1.394 -8.476 1.00 90.94 92 ARG A N 1
ATOM 768 C CA . ARG A 1 92 ? 14.845 -2.314 -8.017 1.00 90.94 92 ARG A CA 1
ATOM 769 C C . ARG A 1 92 ? 14.822 -2.475 -6.503 1.00 90.94 92 ARG A C 1
ATOM 771 O O . ARG A 1 92 ? 14.920 -3.600 -6.018 1.00 90.94 92 ARG A O 1
ATOM 778 N N . ASP A 1 93 ? 14.641 -1.383 -5.770 1.00 90.44 93 ASP A N 1
ATOM 779 C CA . ASP A 1 93 ? 14.626 -1.410 -4.310 1.00 90.44 93 ASP A CA 1
ATOM 780 C C . ASP A 1 93 ? 13.387 -2.149 -3.803 1.00 90.44 93 ASP A C 1
ATOM 782 O O . ASP A 1 93 ? 13.478 -3.000 -2.916 1.00 90.44 93 ASP A O 1
ATOM 786 N N . VAL A 1 94 ? 12.227 -1.889 -4.416 1.00 92.25 94 VAL A N 1
ATOM 787 C CA . VAL A 1 94 ? 10.975 -2.583 -4.077 1.00 92.25 94 VAL A CA 1
ATOM 788 C C . VAL A 1 94 ? 11.075 -4.074 -4.374 1.00 92.25 94 VAL A C 1
ATOM 790 O O . VAL A 1 94 ? 10.660 -4.901 -3.561 1.00 92.25 94 VAL A O 1
ATOM 793 N N . TYR A 1 95 ? 11.699 -4.437 -5.491 1.00 93.75 95 TYR A N 1
ATOM 794 C CA . TYR A 1 95 ? 11.958 -5.828 -5.832 1.00 93.75 95 TYR A CA 1
ATOM 795 C C . TYR A 1 95 ? 12.900 -6.510 -4.827 1.00 93.75 95 TYR A C 1
ATOM 797 O O . TYR A 1 95 ? 12.671 -7.656 -4.431 1.00 93.75 95 TYR A O 1
ATOM 805 N N . MET A 1 96 ? 13.927 -5.812 -4.334 1.00 92.56 96 MET A N 1
ATOM 806 C CA . MET A 1 96 ? 14.794 -6.338 -3.274 1.00 92.56 96 MET A CA 1
ATOM 807 C C . MET A 1 96 ? 14.061 -6.477 -1.936 1.00 92.56 96 MET A C 1
ATOM 809 O O . MET A 1 96 ? 14.246 -7.485 -1.250 1.00 92.56 96 MET A O 1
ATOM 813 N N . LYS A 1 97 ? 13.172 -5.542 -1.588 1.00 89.19 97 LYS A N 1
ATOM 814 C CA . LYS A 1 97 ? 12.295 -5.658 -0.413 1.00 89.19 97 LYS A CA 1
ATOM 815 C C . LYS A 1 97 ? 11.373 -6.873 -0.518 1.00 89.19 97 LYS A C 1
ATOM 817 O O . LYS A 1 97 ? 11.269 -7.652 0.430 1.00 89.19 97 LYS A O 1
ATOM 822 N N . GLN A 1 98 ? 10.759 -7.084 -1.681 1.00 94.56 98 GLN A N 1
ATOM 823 C CA . GLN A 1 98 ? 9.932 -8.260 -1.949 1.00 94.56 98 GLN A CA 1
ATOM 824 C C . GLN A 1 98 ? 10.738 -9.550 -1.762 1.00 94.56 98 GLN A C 1
ATOM 826 O O . GLN A 1 98 ? 10.300 -10.452 -1.049 1.00 94.56 98 GLN A O 1
ATOM 831 N N . LYS A 1 99 ? 11.950 -9.627 -2.325 1.00 95.25 99 LYS A N 1
ATOM 832 C CA . LYS A 1 99 ? 12.851 -10.773 -2.126 1.00 95.25 99 LYS A CA 1
ATOM 833 C C . LYS A 1 99 ? 13.196 -10.998 -0.662 1.00 95.25 99 LYS A C 1
ATOM 835 O O . LYS A 1 99 ? 13.152 -12.136 -0.200 1.00 95.25 99 LYS A O 1
ATOM 840 N N . HIS A 1 100 ? 13.532 -9.934 0.063 1.00 92.88 100 HIS A N 1
ATOM 841 C CA . HIS A 1 100 ? 13.843 -10.011 1.484 1.00 92.88 100 HIS A CA 1
ATOM 842 C C . HIS A 1 100 ? 12.677 -10.619 2.267 1.00 92.88 100 HIS A C 1
ATOM 844 O O . HIS A 1 100 ? 12.883 -11.573 3.016 1.00 92.88 100 HIS A O 1
ATOM 850 N N . ARG A 1 101 ? 11.450 -10.144 2.014 1.00 90.06 101 ARG A N 1
ATOM 851 C CA . ARG A 1 101 ? 10.232 -10.693 2.615 1.00 90.06 101 ARG A CA 1
ATOM 852 C C . ARG A 1 101 ? 10.064 -12.180 2.301 1.00 90.06 101 ARG A C 1
ATOM 854 O O . ARG A 1 101 ? 9.929 -12.968 3.226 1.00 90.06 101 ARG A O 1
ATOM 861 N N . MET A 1 102 ? 10.147 -12.579 1.032 1.00 93.44 102 MET A N 1
ATOM 862 C CA . MET A 1 102 ? 9.984 -13.987 0.633 1.00 93.44 102 MET A CA 1
ATOM 863 C C . MET A 1 102 ? 11.027 -14.903 1.294 1.00 93.44 102 MET A C 1
ATOM 865 O O . MET A 1 102 ? 10.726 -16.022 1.707 1.00 93.44 102 MET A O 1
ATOM 869 N N . ILE A 1 103 ? 12.272 -14.432 1.422 1.00 94.38 103 ILE A N 1
ATOM 870 C CA . ILE A 1 103 ? 13.335 -15.171 2.115 1.00 94.38 103 ILE A CA 1
ATOM 871 C C . ILE A 1 103 ? 13.051 -15.255 3.617 1.00 94.38 103 ILE A C 1
ATOM 873 O O . ILE A 1 103 ? 13.308 -16.300 4.216 1.00 94.38 103 ILE A O 1
ATOM 877 N N . TRP A 1 104 ? 12.558 -14.176 4.222 1.00 92.81 104 TRP A N 1
ATOM 878 C CA . TRP A 1 104 ? 12.230 -14.118 5.642 1.00 92.81 104 TRP A CA 1
ATOM 879 C C . TRP A 1 104 ? 11.060 -15.041 5.995 1.00 92.81 104 TRP A C 1
ATOM 881 O O . TRP A 1 104 ? 11.177 -15.813 6.944 1.00 92.81 104 TRP A O 1
ATOM 891 N N . GLU A 1 105 ? 9.998 -15.045 5.187 1.00 91.69 105 GLU A N 1
ATOM 892 C CA . GLU A 1 105 ? 8.827 -15.920 5.355 1.00 91.69 105 GLU A CA 1
ATOM 893 C C . GLU A 1 105 ? 9.212 -17.395 5.249 1.00 91.69 105 GLU A C 1
ATOM 895 O O . GLU A 1 105 ? 8.790 -18.215 6.059 1.00 91.69 105 GLU A O 1
ATOM 900 N N . ARG A 1 106 ? 10.109 -17.732 4.314 1.00 93.94 106 ARG A N 1
ATOM 901 C CA . ARG A 1 106 ? 10.652 -19.092 4.195 1.00 93.94 106 ARG A CA 1
ATOM 902 C C . ARG A 1 106 ? 11.422 -19.541 5.444 1.00 93.94 106 ARG A C 1
ATOM 904 O O . ARG A 1 106 ? 11.518 -20.739 5.689 1.00 93.94 106 ARG A O 1
ATOM 911 N N . ARG A 1 107 ? 12.034 -18.613 6.187 1.00 94.94 107 ARG A N 1
ATOM 912 C CA . ARG A 1 107 ? 12.839 -18.920 7.382 1.00 94.94 107 ARG A CA 1
ATOM 913 C C . ARG A 1 107 ? 12.009 -19.020 8.662 1.00 94.94 107 ARG A C 1
ATOM 915 O O . ARG A 1 107 ? 12.471 -19.696 9.570 1.00 94.94 107 ARG A O 1
ATOM 922 N N . HIS A 1 108 ? 10.840 -18.379 8.718 1.00 94.19 108 HIS A N 1
ATOM 923 C CA . HIS A 1 108 ? 10.026 -18.264 9.936 1.00 94.19 108 HIS A CA 1
ATOM 924 C C . HIS A 1 108 ? 8.559 -18.663 9.697 1.00 94.19 108 HIS A C 1
ATOM 926 O O . HIS A 1 108 ? 7.659 -17.820 9.792 1.00 94.19 108 HIS A O 1
ATOM 932 N N . PRO A 1 109 ? 8.277 -19.935 9.365 1.00 92.75 109 PRO A N 1
ATOM 933 C CA . PRO A 1 109 ? 6.904 -20.401 9.177 1.00 92.75 109 PRO A CA 1
ATOM 934 C C . PRO A 1 109 ? 6.055 -20.288 10.455 1.00 92.75 109 PRO A C 1
ATOM 936 O O . PRO A 1 109 ? 4.853 -20.043 10.371 1.00 92.75 109 PRO A O 1
ATOM 939 N N . GLU A 1 110 ? 6.659 -20.418 11.639 1.00 90.44 110 GLU A N 1
ATOM 940 C CA . GLU A 1 110 ? 5.976 -20.313 12.932 1.00 90.44 110 GLU A CA 1
ATOM 941 C C . GLU A 1 110 ? 5.358 -18.930 13.170 1.00 90.44 110 GLU A C 1
ATOM 943 O O . GLU A 1 110 ? 4.202 -18.841 13.584 1.00 90.44 110 GLU A O 1
ATOM 948 N N . ILE A 1 111 ? 6.078 -17.860 12.819 1.00 85.25 111 ILE A N 1
ATOM 949 C CA . ILE A 1 111 ? 5.591 -16.482 12.970 1.00 85.25 111 ILE A CA 1
ATOM 950 C C . ILE A 1 111 ? 4.446 -16.213 11.987 1.00 85.25 111 ILE A C 1
ATOM 952 O O . ILE A 1 111 ? 3.491 -15.510 12.312 1.00 85.25 111 ILE A O 1
ATOM 956 N N . MET A 1 112 ? 4.508 -16.798 10.788 1.00 83.19 112 MET A N 1
ATOM 957 C CA . MET A 1 112 ? 3.440 -16.664 9.796 1.00 83.19 112 MET A CA 1
ATOM 958 C C . MET A 1 112 ? 2.154 -17.353 10.257 1.00 83.19 112 MET A C 1
ATOM 960 O O . MET A 1 112 ? 1.087 -16.747 10.183 1.00 83.19 112 MET A O 1
ATOM 964 N N . ALA A 1 113 ? 2.254 -18.561 10.817 1.00 89.62 113 ALA A N 1
ATOM 965 C CA . ALA A 1 113 ? 1.103 -19.270 11.371 1.00 89.62 113 ALA A CA 1
ATOM 966 C C . ALA A 1 113 ? 0.478 -18.525 12.565 1.00 89.62 113 ALA A C 1
ATOM 968 O O . ALA A 1 113 ? -0.744 -18.477 12.699 1.00 89.62 113 ALA A O 1
ATOM 969 N N . GLU A 1 114 ? 1.295 -17.923 13.433 1.00 88.00 114 GLU A N 1
ATOM 970 C CA . GLU A 1 114 ? 0.804 -17.082 14.531 1.00 88.00 114 GLU A CA 1
ATOM 971 C C . GLU A 1 114 ? 0.091 -15.828 14.007 1.00 88.00 114 GLU A C 1
ATOM 973 O O . GLU A 1 114 ? -1.011 -15.505 14.452 1.00 88.00 114 GLU A O 1
ATOM 978 N N . ARG A 1 115 ? 0.673 -15.159 13.007 1.00 82.62 115 ARG A N 1
ATOM 979 C CA . ARG A 1 115 ? 0.074 -13.986 12.364 1.00 82.62 115 ARG A CA 1
ATOM 980 C C . ARG A 1 115 ? -1.272 -14.306 11.718 1.00 82.62 115 ARG A C 1
ATOM 982 O O . ARG A 1 115 ? -2.199 -13.508 11.835 1.00 82.62 115 ARG A O 1
ATOM 989 N N . GLU A 1 116 ? -1.391 -15.455 11.056 1.00 88.00 116 GLU A N 1
ATOM 990 C CA . GLU A 1 116 ? -2.654 -15.918 10.474 1.00 88.00 116 GLU A CA 1
ATOM 991 C C . GLU A 1 116 ? -3.725 -16.121 11.547 1.00 88.00 116 GLU A C 1
ATOM 993 O O . GLU A 1 116 ? -4.846 -15.648 11.373 1.00 88.00 116 GLU A O 1
ATOM 998 N N . ARG A 1 117 ? -3.384 -16.746 12.682 1.00 89.38 117 ARG A N 1
ATOM 999 C CA . ARG A 1 117 ? -4.314 -16.900 13.815 1.00 89.38 117 ARG A CA 1
ATOM 1000 C C . ARG A 1 117 ? -4.776 -15.548 14.350 1.00 89.38 117 ARG A C 1
ATOM 1002 O O . ARG A 1 117 ? -5.977 -15.323 14.449 1.00 89.38 117 ARG A O 1
ATOM 1009 N N . ALA A 1 118 ? -3.840 -14.634 14.607 1.00 87.38 118 ALA A N 1
ATOM 1010 C CA . ALA A 1 118 ? -4.154 -13.291 15.092 1.00 87.38 118 ALA A CA 1
ATOM 1011 C C . ALA A 1 118 ? -5.061 -12.515 14.119 1.00 87.38 118 ALA A C 1
ATOM 1013 O O . ALA A 1 118 ? -5.955 -11.789 14.548 1.00 87.38 118 ALA A O 1
ATOM 1014 N N . TYR A 1 119 ? -4.865 -12.688 12.808 1.00 85.06 119 TYR A N 1
ATOM 1015 C CA . TYR A 1 119 ? -5.712 -12.075 11.785 1.00 85.06 119 TYR A CA 1
ATOM 1016 C C . TYR A 1 119 ? -7.132 -12.662 11.764 1.00 85.06 119 TYR A C 1
ATOM 1018 O O . TYR A 1 119 ? -8.096 -11.908 11.639 1.00 85.06 119 TYR A O 1
ATOM 1026 N N . GLN A 1 120 ? -7.287 -13.979 11.936 1.00 91.06 120 GLN A N 1
ATOM 1027 C CA . GLN A 1 120 ? -8.616 -14.597 12.048 1.00 91.06 120 GLN A CA 1
ATOM 1028 C C . GLN A 1 120 ? -9.355 -14.129 13.307 1.00 91.06 120 GLN A C 1
ATOM 1030 O O . GLN A 1 120 ? -10.509 -13.715 13.219 1.00 91.06 120 GLN A O 1
ATOM 1035 N N . GLU A 1 121 ? -8.676 -14.102 14.457 1.00 89.69 121 GLU A N 1
ATOM 1036 C CA . GLU A 1 121 ? -9.243 -13.575 15.706 1.00 89.69 121 GLU A CA 1
ATOM 1037 C C . GLU A 1 121 ? -9.678 -12.110 15.559 1.00 89.69 121 GLU A C 1
ATOM 1039 O O . GLU A 1 121 ? -10.717 -11.707 16.080 1.00 89.69 121 GLU A O 1
ATOM 1044 N N . HIS A 1 122 ? -8.909 -11.304 14.823 1.00 84.12 122 HIS A N 1
ATOM 1045 C CA . HIS A 1 122 ? -9.264 -9.917 14.540 1.00 84.12 122 HIS A CA 1
ATOM 1046 C C . HIS A 1 122 ? -10.537 -9.793 13.699 1.00 84.12 122 HIS A C 1
ATOM 1048 O O . HIS A 1 122 ? -11.429 -9.021 14.047 1.00 84.12 122 HIS A O 1
ATOM 1054 N N . LYS A 1 123 ? -10.664 -10.591 12.633 1.00 86.19 123 LYS A N 1
ATOM 1055 C CA . LYS A 1 123 ? -11.882 -10.632 11.808 1.00 86.19 123 LYS A CA 1
ATOM 1056 C C . LYS A 1 123 ? -13.110 -11.019 12.622 1.00 86.19 123 LYS A C 1
ATOM 1058 O O . LYS A 1 123 ? -14.176 -10.429 12.472 1.00 86.19 123 LYS A O 1
ATOM 1063 N N . GLU A 1 124 ? -12.974 -11.988 13.521 1.00 88.56 124 GLU A N 1
ATOM 1064 C CA . GLU A 1 124 ? -14.065 -12.369 14.418 1.00 88.56 124 GLU A CA 1
ATOM 1065 C C . GLU A 1 124 ? -14.472 -11.216 15.348 1.00 88.56 124 GLU A C 1
ATOM 1067 O O . GLU A 1 124 ? -15.666 -10.952 15.504 1.00 88.56 124 GLU A O 1
ATOM 1072 N N . LYS A 1 125 ? -13.507 -10.472 15.901 1.00 85.44 125 LYS A N 1
ATOM 1073 C CA . LYS A 1 125 ? -13.770 -9.286 16.737 1.00 85.44 125 LYS A CA 1
ATOM 1074 C C . LYS A 1 125 ? -14.461 -8.162 15.970 1.00 85.44 125 LYS A C 1
ATOM 1076 O O . LYS A 1 125 ? -15.463 -7.631 16.454 1.00 85.44 125 LYS A O 1
ATOM 1081 N N . LEU A 1 126 ? -14.002 -7.852 14.755 1.00 82.44 126 LEU A N 1
ATOM 1082 C CA . LEU A 1 126 ? -14.642 -6.850 13.899 1.00 82.44 126 LEU A CA 1
ATOM 1083 C C . LEU A 1 126 ? -16.093 -7.222 13.581 1.00 82.44 126 LEU A C 1
ATOM 1085 O O . LEU A 1 126 ? -16.987 -6.384 13.710 1.00 82.44 126 LEU A O 1
ATOM 1089 N N . ARG A 1 127 ? -16.360 -8.495 13.264 1.00 82.81 127 ARG A N 1
ATOM 1090 C CA . ARG A 1 127 ? -17.724 -9.007 13.043 1.00 82.81 127 ARG A CA 1
ATOM 1091 C C . ARG A 1 127 ? -18.614 -8.900 14.281 1.00 82.81 127 ARG A C 1
ATOM 1093 O O . ARG A 1 127 ? -19.816 -8.675 14.143 1.00 82.81 127 ARG A O 1
ATOM 1100 N N . ASN A 1 128 ? -18.036 -9.026 15.473 1.00 83.44 128 ASN A N 1
ATOM 1101 C CA . ASN A 1 128 ? -18.737 -8.844 16.744 1.00 83.44 128 ASN A CA 1
ATOM 1102 C C . ASN A 1 128 ? -18.939 -7.359 17.114 1.00 83.44 128 ASN A C 1
ATOM 1104 O O . ASN A 1 128 ? -19.655 -7.060 18.068 1.00 83.44 128 ASN A O 1
ATOM 1108 N N . GLY A 1 129 ? -18.367 -6.426 16.342 1.00 73.56 129 GLY A N 1
ATOM 1109 C CA . GLY A 1 129 ? -18.482 -4.982 16.552 1.00 73.56 129 GLY A CA 1
ATOM 1110 C C . GLY A 1 129 ? -17.455 -4.396 17.523 1.00 73.56 129 GLY A C 1
ATOM 1111 O O . GLY A 1 129 ? -17.606 -3.249 17.945 1.00 73.56 129 GLY A O 1
ATOM 1112 N N . GLU A 1 130 ? -16.419 -5.155 17.876 1.00 77.25 130 GLU A N 1
ATOM 1113 C CA . GLU A 1 130 ? -15.296 -4.679 18.681 1.00 77.25 130 GLU A CA 1
ATOM 1114 C C . GLU A 1 130 ? -14.269 -3.990 17.771 1.00 77.25 130 GLU A C 1
ATOM 1116 O O . GLU A 1 130 ? -13.386 -4.628 17.201 1.00 77.25 130 GLU A O 1
ATOM 1121 N N . PHE A 1 131 ? -14.389 -2.66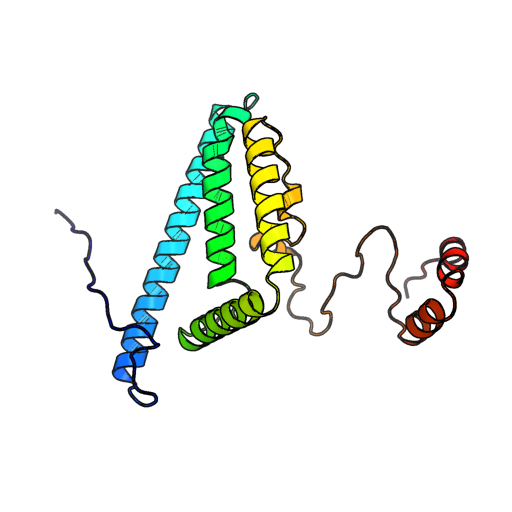8 17.617 1.00 67.12 131 PHE A N 1
ATOM 1122 C CA . PHE A 1 131 ? -13.422 -1.857 16.868 1.00 67.12 131 PHE A CA 1
ATOM 1123 C C . PHE A 1 131 ? -12.214 -1.531 17.743 1.00 67.12 131 PHE A C 1
ATOM 1125 O O . PHE A 1 131 ? -12.136 -0.457 18.347 1.00 67.12 131 PHE A O 1
ATOM 1132 N N . ASP A 1 132 ? -11.272 -2.466 17.831 1.00 63.31 132 ASP A N 1
ATOM 1133 C CA . ASP A 1 132 ? -10.003 -2.219 18.504 1.00 63.31 132 ASP A CA 1
ATOM 1134 C C . ASP A 1 132 ? -8.980 -1.595 17.546 1.00 63.31 132 ASP A C 1
ATOM 1136 O O . ASP A 1 132 ? -8.207 -2.278 16.875 1.00 63.31 132 ASP A O 1
ATOM 1140 N N . TYR A 1 133 ? -8.913 -0.263 17.540 1.00 53.97 133 TYR A N 1
ATOM 1141 C CA . TYR A 1 133 ? -7.864 0.470 16.823 1.00 53.97 133 TYR A CA 1
ATOM 1142 C C . TYR A 1 133 ? -6.441 0.133 17.320 1.00 53.97 133 TYR A C 1
ATOM 1144 O O . TYR A 1 133 ? -5.470 0.579 16.706 1.00 53.97 133 TYR A O 1
ATOM 1152 N N . ALA A 1 134 ? -6.272 -0.597 18.433 1.00 55.53 134 ALA A N 1
ATOM 1153 C CA . ALA A 1 134 ? -4.968 -0.981 18.963 1.00 55.53 134 ALA A CA 1
ATOM 1154 C C . ALA A 1 134 ? -4.331 -2.188 18.255 1.00 55.53 134 ALA A C 1
ATOM 1156 O O . ALA A 1 134 ? -3.104 -2.313 18.299 1.00 55.53 134 ALA A O 1
ATOM 1157 N N . PHE A 1 135 ? -5.111 -3.031 17.564 1.00 51.97 135 PHE A N 1
ATOM 1158 C CA . PHE A 1 135 ? -4.595 -4.215 16.860 1.00 51.97 135 PHE A CA 1
ATOM 1159 C C . PHE A 1 135 ? -3.501 -3.847 15.842 1.00 51.97 135 PHE A C 1
ATOM 1161 O O . PHE A 1 135 ? -2.461 -4.505 15.774 1.00 51.97 135 PHE A O 1
ATOM 1168 N N . TRP A 1 136 ? -3.672 -2.712 15.156 1.00 43.03 136 TRP A N 1
ATOM 1169 C CA . TRP A 1 136 ? -2.695 -2.157 14.215 1.00 43.03 136 TRP A CA 1
ATOM 1170 C C . TRP A 1 136 ? -1.731 -1.130 14.845 1.00 43.03 136 TRP A C 1
ATOM 1172 O O . TRP A 1 136 ? -0.647 -0.900 14.314 1.00 43.03 136 TRP A O 1
ATOM 1182 N N . LYS A 1 137 ? -2.035 -0.570 16.030 1.00 40.53 137 LYS A N 1
ATOM 1183 C CA . LYS A 1 137 ? -1.143 0.365 16.761 1.00 40.53 137 LYS A CA 1
ATOM 1184 C C . LYS A 1 137 ? 0.065 -0.288 17.437 1.00 40.53 137 LYS A C 1
ATOM 1186 O O . LYS A 1 137 ? 0.832 0.414 18.094 1.00 40.53 137 LYS A O 1
ATOM 1191 N N . LYS A 1 138 ? 0.320 -1.586 17.241 1.00 43.03 138 LYS A N 1
ATOM 1192 C CA . LYS A 1 138 ? 1.644 -2.150 17.571 1.00 43.03 138 LYS A CA 1
ATOM 1193 C C . LYS A 1 138 ? 2.774 -1.564 16.707 1.00 43.03 138 LYS A C 1
ATOM 1195 O O . LYS A 1 138 ? 3.937 -1.729 17.057 1.00 43.03 138 LYS A O 1
ATOM 1200 N N . GLY A 1 139 ? 2.445 -0.823 15.645 1.00 40.12 139 GLY A N 1
ATOM 1201 C CA . GLY A 1 139 ? 3.366 0.049 14.921 1.00 40.12 139 GLY A CA 1
ATOM 1202 C C . GLY A 1 139 ? 2.606 1.164 14.201 1.00 40.12 139 GLY A C 1
ATOM 1203 O O . GLY A 1 139 ? 1.850 0.901 13.280 1.00 40.12 139 GLY A O 1
ATOM 1204 N N . MET A 1 140 ? 2.809 2.398 14.658 1.00 31.09 140 MET A N 1
ATOM 1205 C CA . MET A 1 140 ? 2.312 3.687 14.142 1.00 31.09 140 MET A CA 1
ATOM 1206 C C . MET A 1 140 ? 1.861 3.737 12.663 1.00 31.09 140 MET A C 1
ATOM 1208 O O . MET A 1 140 ? 2.600 3.328 11.762 1.00 31.09 140 MET A O 1
ATOM 1212 N N . TRP A 1 141 ? 0.705 4.373 12.417 1.00 32.16 141 TRP A N 1
ATOM 1213 C CA . TRP A 1 141 ? 0.195 4.763 11.094 1.00 32.16 141 TRP A CA 1
ATOM 1214 C C . TRP A 1 141 ? 1.245 5.531 10.274 1.00 32.16 141 TRP A C 1
ATOM 1216 O O . TRP A 1 141 ? 2.026 6.292 10.836 1.00 32.16 141 TRP A O 1
ATOM 1226 N N . TYR A 1 142 ? 1.234 5.442 8.936 1.00 38.91 142 TYR A N 1
ATOM 1227 C CA . TYR A 1 142 ? 2.126 6.261 8.086 1.00 38.91 142 TYR A CA 1
ATOM 1228 C C . TYR A 1 142 ? 1.981 7.773 8.361 1.00 38.91 142 TYR A C 1
ATOM 1230 O O . TYR A 1 142 ? 2.971 8.500 8.397 1.00 38.91 142 TYR A O 1
ATOM 1238 N N . GLN A 1 143 ? 0.755 8.241 8.617 1.00 37.53 143 GLN A N 1
ATOM 1239 C CA . GLN A 1 143 ? 0.492 9.634 8.999 1.00 37.53 143 GLN A CA 1
ATOM 1240 C C . GLN A 1 143 ? 0.993 9.970 10.416 1.00 37.53 143 GLN A C 1
ATOM 1242 O O . GLN A 1 143 ? 1.424 11.099 10.641 1.00 37.53 143 GLN A O 1
ATOM 1247 N N . ASP A 1 144 ? 1.034 8.991 11.324 1.00 40.09 144 ASP A N 1
ATOM 1248 C CA . ASP A 1 144 ? 1.596 9.149 12.671 1.00 40.09 144 ASP A CA 1
ATOM 1249 C C . ASP A 1 144 ? 3.131 9.035 12.684 1.00 40.09 144 ASP A C 1
ATOM 1251 O O . ASP A 1 144 ? 3.790 9.609 13.548 1.00 40.09 144 ASP A O 1
ATOM 1255 N N . LYS A 1 145 ? 3.747 8.376 11.691 1.00 37.62 145 LYS A N 1
ATOM 1256 C CA . LYS A 1 145 ? 5.208 8.409 11.496 1.00 37.62 145 LYS A CA 1
ATOM 1257 C C . LYS A 1 145 ? 5.694 9.824 11.184 1.00 37.62 145 LYS A C 1
ATOM 1259 O O . LYS A 1 145 ? 6.684 10.249 11.756 1.00 37.62 145 LYS A O 1
ATOM 1264 N N . LYS A 1 146 ? 4.942 10.610 10.404 1.00 32.84 146 LYS A N 1
ATOM 1265 C CA . LYS A 1 146 ? 5.265 12.023 10.118 1.00 32.84 146 LYS A CA 1
ATOM 1266 C C . LYS A 1 146 ? 5.250 12.923 11.365 1.00 32.84 146 LYS A C 1
ATOM 1268 O O . LYS A 1 146 ? 5.933 13.940 11.382 1.00 32.84 146 LYS A O 1
ATOM 1273 N N . SER A 1 147 ? 4.456 12.586 12.384 1.00 35.94 147 SER A N 1
ATOM 1274 C CA . SER A 1 147 ? 4.397 13.330 13.652 1.00 35.94 147 SER A CA 1
ATOM 1275 C C . SER A 1 147 ? 5.371 12.803 14.716 1.00 35.94 147 SER A C 1
ATOM 1277 O O . SER A 1 147 ? 5.583 13.480 15.720 1.00 35.94 147 SER A O 1
ATOM 1279 N N . HIS A 1 148 ? 5.977 11.629 14.498 1.00 39.62 148 HIS A N 1
ATOM 1280 C CA . HIS A 1 148 ? 7.043 11.049 15.330 1.00 39.62 148 HIS A CA 1
ATOM 1281 C C . HIS A 1 148 ? 8.444 11.124 14.709 1.00 39.62 148 HIS A C 1
ATOM 1283 O O . HIS A 1 148 ? 9.434 10.921 15.410 1.00 39.62 148 HIS A O 1
ATOM 1289 N N . GLU A 1 149 ? 8.554 11.430 13.419 1.00 27.81 149 GLU A N 1
ATOM 1290 C CA . GLU A 1 149 ? 9.798 11.864 12.803 1.00 27.81 149 GLU A CA 1
ATOM 1291 C C . GLU A 1 149 ? 10.098 13.274 13.314 1.00 27.81 149 GLU A C 1
ATOM 1293 O O . GLU A 1 149 ? 9.430 14.249 12.961 1.00 27.81 149 GLU A O 1
ATOM 1298 N N . ALA A 1 150 ? 11.095 13.380 14.196 1.00 27.41 150 ALA A N 1
ATOM 1299 C CA . ALA A 1 150 ? 11.654 14.672 14.563 1.00 27.41 150 ALA A CA 1
ATOM 1300 C C . ALA A 1 150 ? 12.078 15.413 13.279 1.00 27.41 150 ALA A C 1
A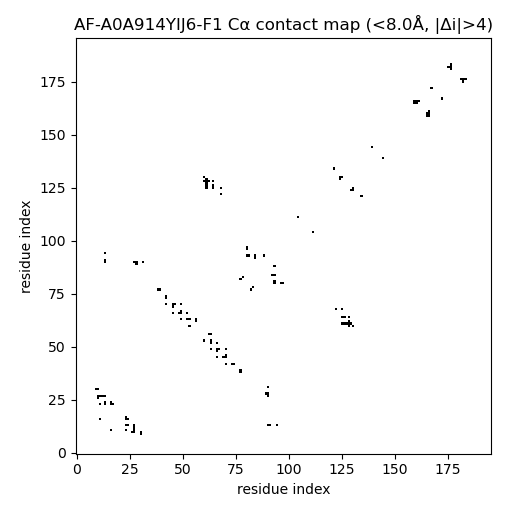TOM 1302 O O . ALA A 1 150 ? 12.543 14.763 12.335 1.00 27.41 150 ALA A O 1
ATOM 1303 N N . PRO A 1 151 ? 11.945 16.751 13.213 1.00 29.72 151 PRO A N 1
ATOM 1304 C CA . PRO A 1 151 ? 12.469 17.510 12.090 1.00 29.72 151 PRO A CA 1
ATOM 1305 C C . PRO A 1 151 ? 13.981 17.277 12.021 1.00 29.72 151 PRO A C 1
ATOM 1307 O O . PRO A 1 151 ? 14.716 17.838 12.818 1.00 29.72 151 PRO A O 1
ATOM 1310 N N . TYR A 1 152 ? 14.413 16.401 11.109 1.00 37.12 152 TYR A N 1
ATOM 1311 C CA . TYR A 1 152 ? 15.786 16.254 10.620 1.00 37.12 152 TYR A CA 1
ATOM 1312 C C . TYR A 1 152 ? 16.901 16.502 11.656 1.00 37.12 152 TYR A C 1
ATOM 1314 O O . TYR A 1 152 ? 17.859 17.209 11.372 1.00 37.12 152 TYR A O 1
ATOM 1322 N N . GLU A 1 153 ? 16.860 15.870 12.824 1.00 30.83 153 GLU A N 1
ATOM 1323 C CA . GLU A 1 153 ?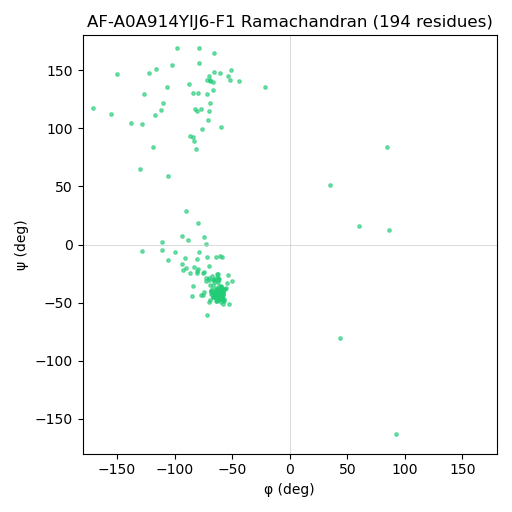 18.063 15.752 13.647 1.00 30.83 153 GLU A CA 1
ATOM 1324 C C . GLU A 1 153 ? 18.431 14.283 13.786 1.00 30.83 153 GLU A C 1
ATOM 1326 O O . GLU A 1 153 ? 17.715 13.452 14.343 1.00 30.83 153 GLU A O 1
ATOM 1331 N N . PHE A 1 154 ? 19.557 13.976 13.149 1.00 35.78 154 PHE A N 1
ATOM 1332 C CA . PHE A 1 154 ? 20.259 12.713 13.184 1.00 35.78 154 PHE A CA 1
ATOM 1333 C C . PHE A 1 154 ? 20.341 12.176 14.625 1.00 35.78 154 PHE A C 1
ATOM 1335 O O . PHE A 1 154 ? 20.616 12.924 15.559 1.00 35.78 154 PHE A O 1
ATOM 1342 N N . PHE A 1 155 ? 20.181 10.853 14.752 1.00 38.12 155 PHE A N 1
A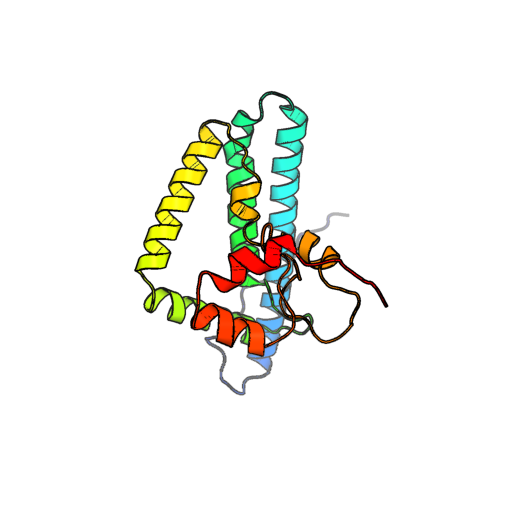TOM 1343 C CA . PHE A 1 155 ? 20.354 10.019 15.954 1.00 38.12 155 PHE A CA 1
ATOM 1344 C C . PHE A 1 155 ? 19.164 9.919 16.922 1.00 38.12 155 PHE A C 1
ATOM 1346 O O . PHE A 1 155 ? 19.180 10.519 17.986 1.00 38.12 155 PHE A O 1
ATOM 1353 N N . LEU A 1 156 ? 18.217 9.018 16.630 1.00 34.78 156 LEU A N 1
ATOM 1354 C CA . LEU A 1 156 ? 17.615 8.091 17.608 1.00 34.78 156 LEU A CA 1
ATOM 1355 C C . LEU A 1 156 ? 16.744 7.069 16.861 1.00 34.78 156 LEU A C 1
ATOM 1357 O O . LEU A 1 156 ? 15.771 7.424 16.209 1.00 34.78 156 LEU A O 1
ATOM 1361 N N . SER A 1 157 ? 17.097 5.785 16.942 1.00 35.31 157 SER A N 1
ATOM 1362 C CA . SER A 1 157 ? 16.372 4.700 16.263 1.00 35.31 157 SER A CA 1
ATOM 1363 C C . SER A 1 157 ? 15.217 4.115 17.083 1.00 35.31 157 SER A C 1
ATOM 1365 O O . SER A 1 157 ? 14.617 3.134 16.649 1.00 35.31 157 SER A O 1
ATOM 1367 N N . LYS A 1 158 ? 14.910 4.664 18.268 1.00 36.41 158 LYS A N 1
ATOM 1368 C CA . LYS A 1 158 ? 13.775 4.248 19.107 1.00 36.41 158 LYS A CA 1
ATOM 1369 C C . LYS A 1 158 ? 13.219 5.414 19.942 1.00 36.41 158 LYS A C 1
ATOM 1371 O O . LYS A 1 158 ? 14.006 6.262 20.370 1.00 36.41 158 LYS A O 1
ATOM 1376 N N . PRO A 1 159 ? 11.897 5.443 20.205 1.00 40.66 159 PRO A N 1
ATOM 1377 C CA . PRO A 1 159 ? 11.289 6.359 21.169 1.00 40.66 159 PRO A CA 1
ATOM 1378 C C . PRO A 1 159 ? 11.862 6.121 22.575 1.00 40.66 159 PRO A C 1
ATOM 1380 O O . PRO A 1 159 ? 12.189 4.996 22.942 1.00 40.66 159 PRO A O 1
ATOM 1383 N N . THR A 1 160 ? 11.971 7.172 23.389 1.00 40.31 160 THR A N 1
ATOM 1384 C CA . THR A 1 160 ? 12.473 7.092 24.778 1.00 40.31 160 THR A CA 1
ATOM 1385 C C . THR A 1 160 ? 11.488 6.447 25.757 1.00 40.31 160 THR A C 1
ATOM 1387 O O . THR A 1 160 ? 11.786 6.343 26.948 1.00 40.31 160 THR A O 1
ATOM 1390 N N . VAL A 1 161 ? 10.322 6.020 25.272 1.00 40.56 161 VAL A N 1
ATOM 1391 C CA . VAL A 1 161 ? 9.253 5.428 26.072 1.00 40.56 161 VAL A CA 1
ATOM 1392 C C . VAL A 1 161 ? 8.690 4.229 25.312 1.00 40.56 161 VAL A C 1
ATOM 1394 O O . VAL A 1 161 ? 7.970 4.384 24.330 1.00 40.56 161 VAL A O 1
ATOM 1397 N N . GLU A 1 162 ? 9.040 3.028 25.763 1.00 38.50 162 GLU A N 1
ATOM 1398 C CA . GLU A 1 162 ? 8.427 1.766 25.343 1.00 38.50 162 GLU A CA 1
ATOM 1399 C C . GLU A 1 162 ? 7.811 1.149 26.618 1.00 38.50 162 GLU A C 1
ATOM 1401 O O . GLU A 1 162 ? 8.458 0.393 27.340 1.00 38.50 162 GLU A O 1
ATOM 1406 N N . GLY A 1 163 ? 6.588 1.581 26.968 1.00 57.66 163 GLY A N 1
ATOM 1407 C CA . GLY A 1 163 ? 5.874 1.221 28.212 1.00 57.66 163 GLY A CA 1
ATOM 1408 C C . GLY A 1 163 ? 6.075 2.185 29.403 1.00 57.66 163 GLY A C 1
ATOM 1409 O O . GLY A 1 163 ? 6.522 3.313 29.226 1.00 57.66 163 GLY A O 1
ATOM 1410 N N . ASP A 1 164 ? 5.755 1.734 30.628 1.00 34.44 164 ASP A N 1
ATOM 1411 C CA . ASP A 1 164 ? 5.775 2.527 31.885 1.00 34.44 164 ASP A CA 1
ATOM 1412 C C . ASP A 1 164 ? 7.176 2.721 32.520 1.00 34.44 164 ASP A C 1
ATOM 1414 O O . ASP A 1 164 ? 7.292 3.029 33.709 1.00 34.44 164 ASP A O 1
ATOM 1418 N N . LYS A 1 165 ? 8.272 2.523 31.776 1.00 46.59 165 LYS A N 1
ATOM 1419 C CA . LYS A 1 165 ? 9.641 2.638 32.316 1.00 46.59 165 LYS A CA 1
ATOM 1420 C C . LYS A 1 165 ? 10.496 3.601 31.487 1.00 46.59 165 LYS A C 1
ATOM 1422 O O . LYS A 1 165 ? 10.567 3.432 30.270 1.00 46.59 165 LYS A O 1
ATOM 1427 N N . PRO A 1 166 ? 11.186 4.579 32.105 1.00 43.59 166 PRO A N 1
ATOM 1428 C CA . PRO A 1 166 ? 12.142 5.410 31.386 1.00 43.59 166 PRO A CA 1
ATOM 1429 C C . PRO A 1 166 ? 13.364 4.571 30.999 1.00 43.59 166 PRO A C 1
ATOM 1431 O O . PRO A 1 166 ? 14.041 4.000 31.854 1.00 43.59 166 PRO A O 1
ATOM 1434 N N . LEU A 1 167 ? 13.647 4.496 29.701 1.00 50.19 167 LEU A N 1
ATOM 1435 C CA . LEU A 1 167 ? 14.790 3.761 29.173 1.00 50.19 167 LEU A CA 1
ATOM 1436 C C . LEU A 1 167 ? 16.080 4.576 29.403 1.00 50.19 167 LEU A C 1
ATOM 1438 O O . LEU A 1 167 ? 16.215 5.687 28.887 1.00 50.19 167 LEU A O 1
ATOM 1442 N N . SER A 1 168 ? 17.024 4.051 30.196 1.00 53.53 168 SER A N 1
ATOM 1443 C CA . SER A 1 168 ? 18.311 4.720 30.457 1.00 53.53 168 SER A CA 1
ATOM 1444 C C . SER A 1 168 ? 19.174 4.786 29.188 1.00 53.53 168 SER A C 1
ATOM 1446 O O . SER A 1 168 ? 19.231 3.826 28.418 1.00 53.53 168 SER A O 1
ATOM 1448 N N . LYS A 1 169 ? 19.869 5.909 28.956 1.00 52.47 169 LYS A N 1
ATOM 1449 C CA . LYS A 1 169 ? 20.767 6.088 27.796 1.00 52.47 169 LYS A CA 1
ATOM 1450 C C . LYS A 1 169 ? 22.147 5.439 27.978 1.00 52.47 169 LYS A C 1
ATOM 1452 O O . LYS A 1 169 ? 22.873 5.299 26.997 1.00 52.47 169 LYS A O 1
ATOM 1457 N N . ASP A 1 170 ? 22.500 5.024 29.193 1.00 61.19 170 ASP A N 1
ATOM 1458 C CA . ASP A 1 170 ? 23.827 4.482 29.494 1.00 61.19 170 ASP A CA 1
ATOM 1459 C C . ASP A 1 170 ? 23.921 2.985 29.162 1.00 61.19 170 ASP A C 1
ATOM 1461 O O . ASP A 1 170 ? 23.088 2.181 29.576 1.00 61.19 170 ASP A O 1
ATOM 1465 N N . TRP A 1 171 ? 24.965 2.576 28.433 1.00 57.62 171 TRP A N 1
ATOM 1466 C CA . TRP A 1 171 ? 25.142 1.177 28.010 1.00 57.62 171 TRP A CA 1
ATOM 1467 C C . TRP A 1 171 ? 25.546 0.242 29.166 1.00 57.62 171 TRP A C 1
ATOM 1469 O O . TRP A 1 171 ? 25.211 -0.944 29.160 1.00 57.62 171 TRP A O 1
ATOM 1479 N N . GLU A 1 172 ? 26.233 0.772 30.183 1.00 70.06 172 GLU A N 1
ATOM 1480 C CA . GLU A 1 172 ? 26.660 0.018 31.369 1.00 70.06 172 GLU A CA 1
ATOM 1481 C C . GLU A 1 172 ? 25.471 -0.454 32.216 1.00 70.06 172 GLU A C 1
ATOM 1483 O O . GLU A 1 172 ? 25.520 -1.539 32.796 1.00 70.06 172 GLU A O 1
ATOM 1488 N N . TYR A 1 173 ? 24.373 0.308 32.213 1.00 70.00 173 TYR A N 1
ATOM 1489 C CA . TYR A 1 173 ? 23.128 -0.044 32.894 1.00 70.00 173 TYR A CA 1
ATOM 1490 C C . TYR A 1 173 ? 22.568 -1.376 32.379 1.00 70.00 173 TYR A C 1
ATOM 1492 O O . TYR A 1 173 ? 22.279 -2.272 33.169 1.00 70.00 173 TYR A O 1
ATOM 1500 N N . TYR A 1 174 ? 22.510 -1.574 31.059 1.00 66.81 174 TYR A N 1
ATOM 1501 C CA . TYR A 1 174 ? 22.014 -2.829 30.479 1.00 66.81 174 TYR A CA 1
ATOM 1502 C C . TYR A 1 174 ? 22.904 -4.021 30.810 1.00 66.81 174 TYR A C 1
ATOM 1504 O O . TYR A 1 174 ? 22.412 -5.134 30.992 1.00 66.81 174 TYR A O 1
ATOM 1512 N N . LYS A 1 175 ? 24.215 -3.793 30.932 1.00 75.88 175 LYS A N 1
ATOM 1513 C CA . LYS A 1 175 ? 25.162 -4.830 31.344 1.00 75.88 175 LYS A CA 1
ATOM 1514 C C . LYS A 1 175 ? 24.926 -5.259 32.795 1.00 75.88 175 LYS A C 1
ATOM 1516 O O . LYS A 1 175 ? 25.114 -6.434 33.100 1.00 75.88 175 LYS A O 1
ATOM 1521 N N . GLN A 1 176 ? 24.521 -4.335 33.666 1.00 73.00 176 GLN A N 1
ATOM 1522 C CA . GLN A 1 176 ? 24.192 -4.613 35.068 1.00 73.00 176 GLN A CA 1
ATOM 1523 C C . GLN A 1 176 ? 22.814 -5.269 35.216 1.00 73.00 176 GLN A C 1
ATOM 1525 O O . GLN A 1 176 ? 22.710 -6.279 35.897 1.00 73.00 176 GLN A O 1
ATOM 1530 N N . VAL A 1 177 ? 21.791 -4.797 34.495 1.00 71.75 177 VAL A N 1
ATOM 1531 C CA . VAL A 1 177 ? 20.455 -5.429 34.460 1.00 71.75 177 VAL A CA 1
ATOM 1532 C C . VAL A 1 177 ? 20.521 -6.870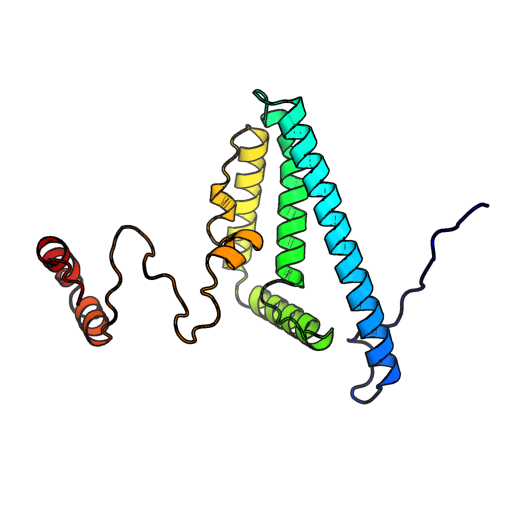 33.948 1.00 71.75 177 VAL A C 1
ATOM 1534 O O . VAL A 1 177 ? 19.799 -7.738 34.432 1.00 71.75 177 VAL A O 1
ATOM 1537 N N . ALA A 1 178 ? 21.402 -7.142 32.981 1.00 73.25 178 ALA A N 1
ATOM 1538 C CA . ALA A 1 178 ? 21.616 -8.491 32.467 1.00 73.25 178 ALA A CA 1
ATOM 1539 C C . ALA A 1 178 ? 22.263 -9.438 33.493 1.00 73.25 178 ALA A C 1
ATOM 1541 O O . ALA A 1 178 ? 22.077 -10.648 33.395 1.00 73.25 178 ALA A O 1
ATOM 1542 N N . GLN A 1 179 ? 23.035 -8.902 34.442 1.00 80.50 179 GLN A N 1
ATOM 1543 C CA . GLN A 1 179 ? 23.654 -9.682 35.516 1.00 80.50 179 GLN A CA 1
ATOM 1544 C C . GLN A 1 179 ? 22.683 -9.862 36.687 1.00 80.50 179 GLN A C 1
ATOM 1546 O O . GLN A 1 179 ? 22.516 -10.985 37.153 1.00 80.50 179 GLN A O 1
ATOM 1551 N N . ASP A 1 180 ? 21.986 -8.790 37.076 1.00 68.56 180 ASP A N 1
ATOM 1552 C CA . ASP A 1 180 ? 21.090 -8.762 38.229 1.00 68.56 180 ASP A CA 1
ATOM 1553 C C . ASP A 1 180 ? 19.698 -8.213 37.853 1.00 68.56 180 ASP A C 1
ATOM 1555 O O . ASP A 1 180 ? 19.499 -6.998 37.748 1.00 68.56 180 ASP A O 1
ATOM 1559 N N . PRO A 1 181 ? 18.677 -9.079 37.708 1.00 70.75 181 PRO A N 1
ATOM 1560 C CA . PRO A 1 181 ? 17.321 -8.660 37.347 1.00 70.75 181 PRO A CA 1
ATOM 1561 C C . PRO A 1 181 ? 16.568 -7.929 38.478 1.00 70.75 181 PRO A C 1
ATOM 1563 O O . PRO A 1 181 ? 15.501 -7.359 38.240 1.00 70.75 181 PRO A O 1
ATOM 1566 N N . GLU A 1 182 ? 17.090 -7.924 39.710 1.00 72.25 182 GLU A N 1
ATOM 1567 C CA . GLU A 1 182 ? 16.527 -7.145 40.827 1.00 72.25 182 GLU A CA 1
ATOM 1568 C C . GLU A 1 182 ? 16.988 -5.680 40.846 1.00 72.25 182 GLU A C 1
ATOM 1570 O O . GLU A 1 182 ? 16.283 -4.833 41.398 1.00 72.25 182 GLU A O 1
ATOM 1575 N N . PHE A 1 183 ? 18.093 -5.353 40.167 1.00 64.88 183 PHE A N 1
ATOM 1576 C CA . PHE A 1 183 ? 18.676 -4.007 40.104 1.00 64.88 183 PHE A CA 1
ATOM 1577 C C . PHE A 1 183 ? 17.689 -2.949 39.575 1.00 64.88 183 PHE A C 1
ATOM 1579 O O . PHE A 1 183 ? 17.605 -1.832 40.092 1.00 64.88 183 PHE A O 1
ATOM 1586 N N . ASP A 1 184 ? 16.867 -3.322 38.589 1.00 63.41 184 ASP A N 1
ATOM 1587 C CA . ASP A 1 184 ? 15.863 -2.438 37.982 1.00 63.41 184 AS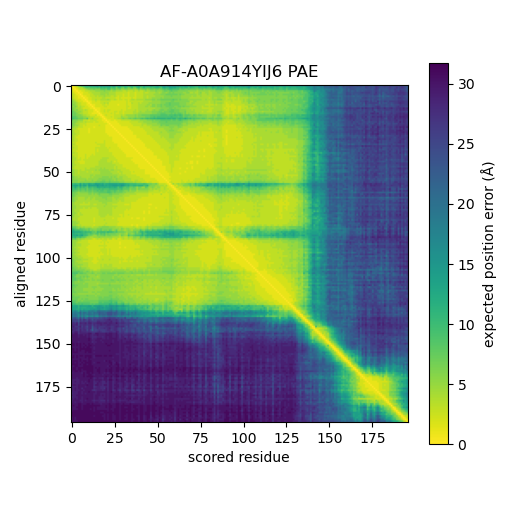P A CA 1
ATOM 1588 C C . ASP A 1 184 ? 14.728 -2.058 38.958 1.00 63.41 184 ASP A C 1
ATOM 1590 O O . ASP A 1 184 ? 14.178 -0.955 38.914 1.00 63.41 184 ASP A O 1
ATOM 1594 N N . LYS A 1 185 ? 14.396 -2.941 39.911 1.00 62.47 185 LYS A N 1
ATOM 1595 C CA . LYS A 1 185 ? 13.315 -2.707 40.887 1.00 62.47 185 LYS A CA 1
ATOM 1596 C C . LYS A 1 185 ? 13.704 -1.704 41.977 1.00 62.47 185 LYS A C 1
ATOM 1598 O O . LYS A 1 185 ? 12.823 -1.091 42.583 1.00 62.47 185 LYS A O 1
ATOM 1603 N N . GLU A 1 186 ? 14.998 -1.527 42.237 1.00 57.94 186 GLU A N 1
ATOM 1604 C CA . GLU A 1 186 ? 15.502 -0.611 43.266 1.00 57.94 186 GLU A CA 1
ATOM 1605 C C . GLU A 1 186 ? 15.617 0.840 42.770 1.00 57.94 186 GLU A C 1
ATOM 1607 O O . GLU A 1 186 ? 15.329 1.778 43.521 1.00 57.94 186 GLU A O 1
ATOM 1612 N N . GLN A 1 187 ? 15.987 1.039 41.499 1.00 54.59 187 GLN A N 1
ATOM 1613 C CA . GLN A 1 187 ? 16.168 2.362 40.879 1.00 54.59 187 GLN A CA 1
ATOM 1614 C C . GLN A 1 187 ? 14.847 3.094 40.603 1.00 54.59 187 GLN A C 1
ATOM 1616 O O . GLN A 1 187 ? 14.785 4.315 40.774 1.00 54.59 187 GLN A O 1
ATOM 1621 N N . GLY A 1 188 ? 13.760 2.367 40.309 1.00 44.28 188 GLY A N 1
ATOM 1622 C CA . GLY A 1 188 ? 12.419 2.942 40.108 1.00 44.28 188 GLY A CA 1
ATOM 1623 C C . GLY A 1 188 ? 11.865 3.732 41.307 1.00 44.28 188 GLY A C 1
ATOM 1624 O O . GLY A 1 188 ? 10.870 4.437 41.174 1.00 44.28 188 GLY A O 1
ATOM 1625 N N . LYS A 1 189 ? 12.515 3.656 42.479 1.00 43.34 189 LYS A N 1
ATOM 1626 C CA . LYS A 1 189 ? 12.161 4.418 43.688 1.00 43.34 189 LYS A CA 1
ATOM 1627 C C . LYS A 1 189 ? 13.027 5.664 43.930 1.00 43.34 189 LYS A C 1
ATOM 1629 O O . LYS A 1 189 ? 12.745 6.396 44.875 1.00 43.34 189 LYS A O 1
ATOM 1634 N N . LYS A 1 190 ? 14.092 5.902 43.149 1.00 47.72 190 LYS A N 1
ATOM 1635 C CA . LYS A 1 190 ? 15.121 6.920 43.468 1.00 47.72 190 LYS A CA 1
ATOM 1636 C C . LYS A 1 190 ? 15.444 7.922 42.356 1.00 47.72 190 LYS A C 1
ATOM 1638 O O . LYS A 1 190 ? 16.177 8.873 42.624 1.00 47.72 190 LYS A O 1
ATOM 1643 N N . SER A 1 191 ? 14.907 7.785 41.147 1.00 38.38 191 SER A N 1
ATOM 1644 C CA . SER A 1 191 ? 15.213 8.733 40.072 1.00 38.38 191 SER A CA 1
ATOM 1645 C C . SER A 1 191 ? 14.462 10.062 40.254 1.00 38.38 191 SER A C 1
ATOM 1647 O O . SER A 1 191 ? 13.293 10.184 39.892 1.00 38.38 191 SER A O 1
ATOM 1649 N N . THR A 1 192 ? 15.135 11.080 40.796 1.00 40.09 192 THR A N 1
ATOM 1650 C CA . THR A 1 192 ? 14.712 12.480 40.641 1.00 40.09 192 THR A CA 1
ATOM 1651 C C . THR A 1 192 ? 15.209 12.997 39.295 1.00 40.09 192 THR A C 1
ATOM 1653 O O . THR A 1 192 ? 16.408 13.061 39.038 1.00 40.09 192 THR A O 1
ATOM 1656 N N . PHE A 1 193 ? 14.274 13.348 38.416 1.00 35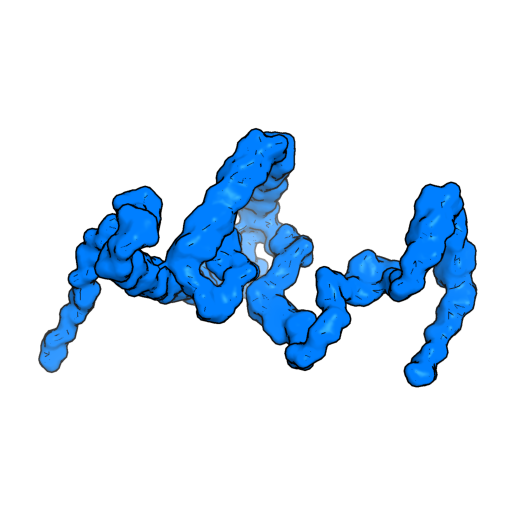.69 193 PHE A N 1
ATOM 1657 C CA . PHE A 1 193 ? 14.573 13.947 37.121 1.00 35.69 193 PHE A CA 1
ATOM 1658 C C . PHE A 1 193 ? 15.103 15.374 37.337 1.00 35.69 193 PHE A C 1
ATOM 1660 O O . PHE A 1 193 ? 14.380 16.234 37.840 1.00 35.69 193 PHE A O 1
ATOM 1667 N N . LYS A 1 194 ? 16.368 15.634 36.989 1.00 30.52 194 LYS A N 1
ATOM 1668 C CA . LYS A 1 194 ? 16.904 16.994 36.851 1.00 30.52 194 LYS A CA 1
ATOM 1669 C C . LYS A 1 194 ? 17.194 17.253 35.384 1.00 30.52 194 LYS A C 1
ATOM 1671 O O . LYS A 1 194 ? 18.057 16.609 34.799 1.00 30.52 194 LYS A O 1
ATOM 1676 N N . ILE A 1 195 ? 16.461 18.210 34.832 1.00 28.69 195 ILE A N 1
ATOM 1677 C CA . ILE A 1 195 ? 16.752 18.810 33.536 1.00 28.69 195 ILE A CA 1
ATOM 1678 C C . ILE A 1 195 ? 17.855 19.839 33.791 1.00 28.69 195 ILE A C 1
ATOM 1680 O O . ILE A 1 195 ? 17.633 20.790 34.544 1.00 28.69 195 ILE A O 1
ATOM 1684 N N . ILE A 1 196 ? 19.039 19.615 33.229 1.00 32.38 196 ILE A N 1
ATOM 1685 C CA . ILE A 1 196 ? 19.966 20.698 32.885 1.00 32.38 196 ILE A CA 1
ATOM 1686 C C . ILE A 1 196 ? 19.837 20.882 31.381 1.00 32.38 196 ILE A C 1
ATOM 1688 O O . ILE A 1 196 ? 19.849 19.840 30.686 1.00 32.38 196 ILE A O 1
#

Sequence (196 aa):
MPYYQRRLTRVPEIDQCGVNDQACYFEANEQYRLDKLVDYHVLNTLRERSERCIQYHQLNLFKCAEAMEDMEEAELGYFIKYGEMNSETDVRDVYMKQKHRMIWERRHPEIMAERERAYQEHKEKLRNGEFDYAFWKKGMWYQDKKSHEAPYEFFLSKPTVEGDKPLSKDWEYYKQVAQDPEFDKEQGKKSTFKII

Radius of gyration: 23.21 Å; Cα contacts (8 Å, |Δi|>4): 79; chains: 1; bounding box: 51×41×70 Å

Nearest PDB structures (foldseek):
  8esw-assembly1_BL  TM=9.604E-01  e=2.915E-07  Drosophila melanogaster
  6ztq-assembly1_p  TM=9.691E-01  e=1.359E-05  Mus musculus
  5ldw-assembly1_p  TM=8.906E-01  e=2.094E-02  Bos taurus

Solvent-accessible surface area (backbone atoms only — not comparable to full-atom values): 12113 Å² total; per-residue (Å²): 132,94,85,80,86,88,82,80,80,88,68,68,53,77,87,77,46,58,99,81,44,63,66,53,50,50,53,28,36,54,50,48,54,51,50,53,52,49,53,52,53,52,49,53,53,35,47,53,50,30,53,50,41,48,68,74,42,66,88,51,52,41,79,36,29,65,44,46,50,55,32,53,52,49,51,52,52,47,41,72,62,60,50,98,57,63,94,87,64,51,58,66,57,45,52,49,51,51,50,51,49,58,54,50,50,73,73,38,58,67,61,52,57,52,50,51,50,55,50,51,55,48,53,54,35,28,66,73,42,52,83,62,76,59,79,62,54,83,56,69,53,78,76,49,44,65,75,68,52,68,86,87,66,87,87,74,97,65,75,70,60,80,70,102,50,84,64,75,88,55,71,66,56,58,60,46,43,73,73,37,79,64,58,64,70,61,48,80,78,67,77,75,89,77,89,128

Secondary structure (DSSP, 8-state):
--------PPPPPTTTS-TT-HHHHHHHHHHHHHHHHHHHHHHHHHHHHHHHHHHHHTT-GGGGHHHHHHHHHHHHHHHHHHTT--TT--HHHHHHHHHHHHHHHHH-HHHHHHHHHHHHHHHHHHHTT---TTTTTTS--HHHHHHHS-SS----SS-SBSSSSBPPS-HHHHHHHHH-TTHHHHHTTT------

Mean predicted aligned error: 14.33 Å

InterPro domains:
  IPR019377 NADH-ubiquinone oxidoreductase, subunit 10 [PF10249] (2-107)
  IPR039993 NADH dehydrogenase [ubiquinone] 1 beta subcomplex subunit 10 [PTHR13094] (2-113)

Foldseek 3Di:
DDDDDDDDDDADAPVPDDPPPVVSQVSNQVVVVVVLVVLVVVLVVLVVVLVVQCVVCVVNCLVSLVSVLVNVVSQVVSCQQCNPADPPDTSVVSVVSVVVVVVVCVVCVPVVVVVVVLVVVVSVCSNVVNPDPVSPVVPDDPVVVVVVPDPDDDDDPDDQDDDPDGDDPDPVVVVVCVVPVCVRVVVVVPDDDDDD